Protein AF-0000000077680032 (afdb_homodimer)

Solvent-accessible surface area (backbone atoms only — not comparable to full-atom values): 19057 Å² total; per-residue (Å²): 136,87,80,76,78,83,77,76,81,76,65,82,76,78,77,86,80,76,88,75,77,87,70,77,72,71,71,75,71,74,72,69,71,68,72,73,69,72,73,71,77,80,82,67,62,51,47,59,70,38,80,46,63,55,80,35,68,68,49,48,50,43,50,50,53,42,38,51,52,46,51,76,69,48,87,63,64,48,34,57,41,80,75,42,64,78,44,32,32,40,22,53,42,82,92,68,30,40,38,35,39,34,34,32,33,32,28,30,23,70,39,37,71,88,50,88,68,64,68,89,76,44,51,66,42,78,54,72,92,68,49,50,74,34,48,29,24,28,35,30,36,36,23,78,90,77,70,46,73,46,67,87,40,77,33,71,89,137,88,78,76,82,85,77,76,88,75,73,82,81,80,80,87,81,76,88,73,76,88,69,76,71,71,70,75,69,74,72,70,71,68,71,73,71,71,74,72,75,80,82,64,61,54,45,62,69,39,80,46,64,56,81,36,67,68,48,48,52,44,48,50,53,41,38,50,52,46,52,74,71,46,86,62,64,50,34,57,40,79,75,43,64,78,45,33,32,40,23,53,45,82,92,60,30,40,37,35,41,36,33,33,32,30,30,32,24,69,40,37,73,88,52,90,67,63,69,90,76,46,51,66,42,77,56,72,91,66,48,51,75,33,45,30,24,30,34,32,36,37,21,79,89,74,71,44,74,47,67,88,40,77,34,71,88

Secondary structure (DSSP, 8-state):
--------------------S--------------------SS------EE--TT-HHHHHHHHHHHHHHHHH---SEEEEEEEEEEEEEEEETTTEEEEEEEEEEEEEEEETTS---GGGPPBP-SGGG--EEEEEEEEEEETTTTEEEEEEEEE-/-----------------------------------------SS------EE--TT-HHHHHHHHHHHHHHHHH---SEEEEEEEEEEEEEEEETTTEEEEEEEEEEEEEEEETTS---GGGPPBP-SGGG--EEEEEEEEEEETTTTEEEEEEEEE-

Sequence (314 aa):
RLWSKWRCTFSAPCPHFQPVTSMWVTGCACVITVLHLQKPPSTTKPGFPVSIDTKDPGVRKAARFGVYRYNNGSNDFFLFRESHINKALVQVRIVRGLKYMLDVDITRTVCNKRNQSNLDHCDFQRKKKLQQMLKCYFEVWIVPWVQRVHVPVVLCHRLWSKWRCTFSAPCPHFQPVTSMWVTGCACVITVLHLQKPPSTTKPGFPVSIDTKDPGVRKAARFGVYRYNNGSNDFFLFRESHINKALVQVRIVRGLKYMLDVDITRTVCNKRNQSNLDHCDFQRKKKLQQMLKCYFEVWIVPWVQRVHVPVVLCH

Nearest PDB structures (foldseek):
  2ch9-assembly1_A-2  TM=9.206E-01  e=3.478E-13  Homo sapiens
  6uio-assembly1_D  TM=8.857E-01  e=2.668E-08  Mus musculus
  4it7-assembly4_D  TM=8.317E-01  e=1.993E-06  Ascaris lumbricoides
  6saz-assembly1_B  TM=8.587E-01  e=1.016E-04  Homo sapiens
  6saz-assembly2_D  TM=8.387E-01  e=1.133E-04  Homo sapiens

InterPro domains:
  IPR000010 Cystatin domain [PF00031] (49-145)
  IPR000010 Cystatin domain [SM00043] (44-157)
  IPR000010 Cystatin domain [cd00042] (47-156)
  IPR042886 Cystatin-F [PTHR47141] (26-157)
  IPR046350 Cystatin superfamily [SSF54403] (47-156)

pLDDT: mean 75.78, std 28.31, range [19.89, 98.69]

Radius of gyration: 28.51 Å; Cα contacts (8 Å, |Δi|>4): 510; chains: 2; bounding box: 69×84×68 Å

Foldseek 3Di:
DCPDDPDPPPPDDPDDDDDDDDPPPPVPPPCPVLVCPPPDDQVQPQWDKDWDDCPPPVNQVQVQVLQVVCQVPDPDFFGKDWPDWDTWIWTDDPPFFIKIKTWTKIKTFPHGPVDPDDVVPTHGDPPPVRIDIKIWIWIWTAGSPVRDIDIPDIDID/DCPDDPDPPPDDDDDDDDPDDDPPPPVPPPCPVLVCPPPDDQVQPQWDKDWDDCPPPVNVVQVQVLQVVCQVPDPDFFGKDWPDWDTWIWTDHRPFWIKIKTWTKIKTFPHGPVDPDDVVPTHGDPPPVRIDIKIWIWIWIAGSPVRDIDIPDIDID

Structure (mmCIF, N/CA/C/O backbone):
data_AF-0000000077680032-model_v1
#
loop_
_entity.id
_entity.type
_entity.pdbx_description
1 polymer 'Egg-white cystatin'
#
loop_
_atom_site.group_PDB
_atom_site.id
_atom_site.type_symbol
_atom_site.label_atom_id
_atom_site.label_alt_id
_atom_site.label_comp_id
_atom_site.label_asym_id
_atom_site.label_entity_id
_atom_site.label_seq_id
_atom_site.pdbx_PDB_ins_code
_atom_site.Cartn_x
_atom_site.Cartn_y
_atom_site.Cartn_z
_atom_site.occupancy
_atom_site.B_iso_or_equiv
_atom_site.auth_seq_id
_atom_site.auth_comp_id
_atom_site.auth_asym_id
_atom_site.auth_atom_id
_atom_site.pdbx_PDB_model_num
ATOM 1 N N . ARG A 1 1 ? -2.939 7.613 -48.156 1 19.89 1 ARG A N 1
ATOM 2 C CA . ARG A 1 1 ? -4.367 7.355 -48.281 1 19.89 1 ARG A CA 1
ATOM 3 C C . ARG A 1 1 ? -4.672 5.867 -48.188 1 19.89 1 ARG A C 1
ATOM 5 O O . ARG A 1 1 ? -5.828 5.453 -48.281 1 19.89 1 ARG A O 1
ATOM 12 N N . LEU A 1 2 ? -3.721 4.887 -48.312 1 21.69 2 LEU A N 1
ATOM 13 C CA . LEU A 1 2 ? -3.676 3.49 -48.75 1 21.69 2 LEU A CA 1
ATOM 14 C C . LEU A 1 2 ? -4.09 2.568 -47.594 1 21.69 2 LEU A C 1
ATOM 16 O O . LEU A 1 2 ? -3.4 2.484 -46.594 1 21.69 2 LEU A O 1
ATOM 20 N N . TRP A 1 3 ? -5.512 2.346 -47.312 1 25.22 3 TRP A N 1
ATOM 21 C CA . TRP A 1 3 ? -6.473 1.77 -46.375 1 25.22 3 TRP A CA 1
ATOM 22 C C . TRP A 1 3 ? -6.387 0.247 -46.375 1 25.22 3 TRP A C 1
ATOM 24 O O . TRP A 1 3 ? -7.102 -0.419 -47.125 1 25.22 3 TRP A O 1
ATOM 34 N N . SER A 1 4 ? -5.09 -0.318 -46.5 1 24.47 4 SER A N 1
ATOM 35 C CA . SER A 1 4 ? -5 -1.71 -46.938 1 24.47 4 SER A CA 1
ATOM 36 C C . SER A 1 4 ? -5.727 -2.637 -45.969 1 24.47 4 SER A C 1
ATOM 38 O O . SER A 1 4 ? -5.953 -2.279 -44.812 1 24.47 4 SER A O 1
ATOM 40 N N . LYS A 1 5 ? -6.199 -3.799 -46.375 1 27.78 5 LYS A N 1
ATOM 41 C CA . LYS A 1 5 ? -7.172 -4.887 -46.406 1 27.78 5 LYS A CA 1
ATOM 42 C C . LYS A 1 5 ? -6.891 -5.898 -45.281 1 27.78 5 LYS A C 1
ATOM 44 O O . LYS A 1 5 ? -5.984 -6.727 -45.406 1 27.78 5 LYS A O 1
ATOM 49 N N . TRP A 1 6 ? -6.418 -5.625 -44 1 26.47 6 TRP A N 1
ATOM 50 C CA . TRP A 1 6 ? -5.945 -6.727 -43.188 1 26.47 6 TRP A CA 1
ATOM 51 C C . TRP A 1 6 ? -7.066 -7.723 -42.906 1 26.47 6 TRP A C 1
ATOM 53 O O . TRP A 1 6 ? -8.117 -7.359 -42.375 1 26.47 6 TRP A O 1
ATOM 63 N N . ARG A 1 7 ? -7.297 -8.695 -43.844 1 24.31 7 ARG A N 1
ATOM 64 C CA . ARG A 1 7 ? -8.352 -9.688 -44.031 1 24.31 7 ARG A CA 1
ATOM 65 C C . ARG A 1 7 ? -8.453 -10.625 -42.844 1 24.31 7 ARG A C 1
ATOM 67 O O . ARG A 1 7 ? -7.449 -11.195 -42.406 1 24.31 7 ARG A O 1
ATOM 74 N N . CYS A 1 8 ? -9.383 -10.508 -41.938 1 26.14 8 CYS A N 1
ATOM 75 C CA . CYS A 1 8 ? -9.961 -11.094 -40.719 1 26.14 8 CYS A CA 1
ATOM 76 C C . CYS A 1 8 ? -10.453 -12.516 -41 1 26.14 8 CYS A C 1
ATOM 78 O O . CYS A 1 8 ? -11.234 -13.062 -40.219 1 26.14 8 CYS A O 1
ATOM 80 N N . THR A 1 9 ? -9.711 -13.383 -41.781 1 25.16 9 THR A N 1
ATOM 81 C CA . THR A 1 9 ? -10.398 -14.516 -42.406 1 25.16 9 THR A CA 1
ATOM 82 C C . THR A 1 9 ? -10.633 -15.617 -41.375 1 25.16 9 THR A C 1
ATOM 84 O O . THR A 1 9 ? -9.758 -16.453 -41.125 1 25.16 9 THR A O 1
ATOM 87 N N . PHE A 1 10 ? -11.031 -15.422 -40.094 1 26.3 10 PHE A N 1
ATOM 88 C CA . PHE A 1 10 ? -11.047 -16.5 -39.094 1 26.3 10 PHE A CA 1
ATOM 89 C C . PHE A 1 10 ? -12.117 -17.531 -39.438 1 26.3 10 PHE A C 1
ATOM 91 O O . PHE A 1 10 ? -13.289 -17.344 -39.094 1 26.3 10 PHE A O 1
ATOM 98 N N . SER A 1 11 ? -12.211 -18.188 -40.531 1 26.03 11 SER A N 1
ATOM 99 C CA . SER A 1 11 ? -13.398 -18.859 -41.031 1 26.03 11 SER A CA 1
ATOM 100 C C . SER A 1 11 ? -13.57 -20.234 -40.406 1 26.03 11 SER A C 1
ATOM 102 O O . SER A 1 11 ? -14.414 -21.016 -40.844 1 26.03 11 SER A O 1
ATOM 104 N N . ALA A 1 12 ? -12.898 -20.672 -39.281 1 30.12 12 ALA A N 1
ATOM 105 C CA . ALA A 1 12 ? -12.867 -22.125 -39.344 1 30.12 12 ALA A CA 1
ATOM 106 C C . ALA A 1 12 ? -14.273 -22.719 -39.219 1 30.12 12 ALA A C 1
ATOM 108 O O . ALA A 1 12 ? -15.102 -22.188 -38.469 1 30.12 12 ALA A O 1
ATOM 109 N N . PRO A 1 13 ? -14.773 -23.516 -40.094 1 32.06 13 PRO A N 1
ATOM 110 C CA . PRO A 1 13 ? -16.109 -24.062 -40.344 1 32.06 13 PRO A CA 1
ATOM 111 C C . PRO A 1 13 ? -16.578 -25.016 -39.25 1 32.06 13 PRO A C 1
ATOM 113 O O . PRO A 1 13 ? -15.758 -25.703 -38.625 1 32.06 13 PRO A O 1
ATOM 116 N N . CYS A 1 14 ? -17.547 -24.641 -38.438 1 33.31 14 CYS A N 1
ATOM 117 C CA . CYS A 1 14 ? -18.25 -25.359 -37.375 1 33.31 14 CYS A CA 1
ATOM 118 C C . CYS A 1 14 ? -18.844 -26.656 -37.906 1 33.31 14 CYS A C 1
ATOM 120 O O . CYS A 1 14 ? -19.609 -26.656 -38.875 1 33.31 14 CYS A O 1
ATOM 122 N N . PRO A 1 15 ? -18.062 -27.703 -37.781 1 32.25 15 PRO A N 1
ATOM 123 C CA . PRO A 1 15 ? -18.531 -28.95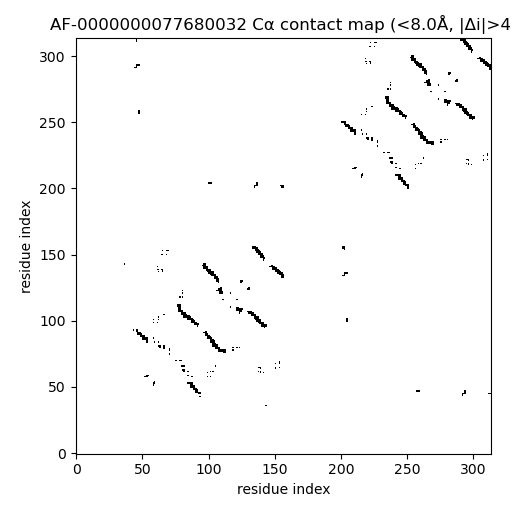3 -38.406 1 32.25 15 PRO A CA 1
ATOM 124 C C . PRO A 1 15 ? -19.922 -29.359 -37.938 1 32.25 15 PRO A C 1
ATOM 126 O O . PRO A 1 15 ? -20.375 -28.922 -36.875 1 32.25 15 PRO A O 1
ATOM 129 N N . HIS A 1 16 ? -20.781 -29.859 -38.781 1 30.72 16 HIS A N 1
ATOM 130 C CA . HIS A 1 16 ? -22.172 -30.266 -38.875 1 30.72 16 HIS A CA 1
ATOM 131 C C . HIS A 1 16 ? -22.484 -31.422 -37.938 1 30.72 16 HIS A C 1
ATOM 133 O O . HIS A 1 16 ? -22.047 -32.562 -38.156 1 30.72 16 HIS A O 1
ATOM 139 N N . PHE A 1 17 ? -22.469 -31.328 -36.469 1 28.84 17 PHE A N 1
ATOM 140 C CA . PHE A 1 17 ? -22.797 -32.406 -35.562 1 28.84 17 PHE A CA 1
ATOM 141 C C . PHE A 1 17 ? -24.203 -32.938 -35.844 1 28.84 17 PHE A C 1
ATOM 143 O O . PHE A 1 17 ? -25.109 -32.156 -36.219 1 28.84 17 PHE A O 1
ATOM 150 N N . GLN A 1 18 ? -24.312 -34.25 -35.969 1 29.92 18 GLN A N 1
ATOM 151 C CA . GLN A 1 18 ? -25.438 -35.156 -36.188 1 29.92 18 GLN A CA 1
ATOM 152 C C . GLN A 1 18 ? -26.547 -34.906 -35.156 1 29.92 18 GLN A C 1
ATOM 154 O O . GLN A 1 18 ? -26.281 -34.344 -34.094 1 29.92 18 GLN A O 1
ATOM 159 N N . PRO A 1 19 ? -27.906 -35.5 -35.312 1 38.69 19 PRO A N 1
ATOM 160 C CA . PRO A 1 19 ? -29.25 -35.156 -34.812 1 38.69 19 PRO A CA 1
ATOM 161 C C . PRO A 1 19 ? -29.469 -35.531 -33.375 1 38.69 19 PRO A C 1
ATOM 163 O O . PRO A 1 19 ? -30.594 -35.469 -32.875 1 38.69 19 PRO A O 1
ATOM 166 N N . VAL A 1 20 ? -28.422 -35.781 -32.5 1 34 20 VAL A N 1
ATOM 167 C CA . VAL A 1 20 ? -28.688 -36.562 -31.281 1 34 20 VAL A CA 1
ATOM 168 C C . VAL A 1 20 ? -29.859 -35.938 -30.531 1 34 20 VAL A C 1
ATOM 170 O O . VAL A 1 20 ? -30.188 -34.75 -30.719 1 34 20 VAL A O 1
ATOM 173 N N . THR A 1 21 ? -30.531 -36.812 -29.625 1 36.16 21 THR A N 1
ATOM 174 C CA . THR A 1 21 ? -31.734 -36.844 -28.812 1 36.16 21 THR A CA 1
ATOM 175 C C . THR A 1 21 ? -31.797 -35.625 -27.906 1 36.16 21 THR A C 1
ATOM 177 O O . THR A 1 21 ? -30.781 -34.938 -27.703 1 36.16 21 THR A O 1
ATOM 180 N N . SER A 1 22 ? -32.812 -35.656 -26.734 1 34.25 22 SER A N 1
ATOM 181 C CA . SER A 1 22 ? -33.469 -34.594 -25.953 1 34.25 22 SER A CA 1
ATOM 182 C C . SER A 1 22 ? -32.438 -33.875 -25.094 1 34.25 22 SER A C 1
ATOM 184 O O . SER A 1 22 ? -31.781 -34.5 -24.234 1 34.25 22 SER A O 1
ATOM 186 N N . MET A 1 23 ? -31.625 -33.094 -25.578 1 31.75 23 MET A N 1
ATOM 187 C CA . MET A 1 23 ? -30.578 -32.406 -24.875 1 31.75 23 MET A CA 1
ATOM 188 C C . MET A 1 23 ? -31.156 -31.5 -23.781 1 31.75 23 MET A C 1
ATOM 190 O O . MET A 1 23 ? -31.891 -30.547 -24.078 1 31.75 23 MET A O 1
ATOM 194 N N . TRP A 1 24 ? -31.672 -32.25 -22.625 1 37.66 24 TRP A N 1
ATOM 195 C CA . TRP A 1 24 ? -32.062 -31.375 -21.531 1 37.66 24 TRP A CA 1
ATOM 196 C C . TRP A 1 24 ? -30.984 -30.312 -21.266 1 37.66 24 TRP A C 1
ATOM 198 O O . TRP A 1 24 ? -29.812 -30.641 -21.078 1 37.66 24 TRP A O 1
ATOM 208 N N . VAL A 1 25 ? -31.109 -29.219 -21.891 1 35.06 25 VAL A N 1
ATOM 209 C CA . VAL A 1 25 ? -30.344 -28 -21.672 1 35.06 25 VAL A CA 1
ATOM 210 C C . VAL A 1 25 ? -30.312 -27.672 -20.188 1 35.06 25 VAL A C 1
ATOM 212 O O . VAL A 1 25 ? -31.312 -27.25 -19.609 1 35.06 25 VAL A O 1
ATOM 215 N N . THR A 1 26 ? -29.844 -28.672 -19.375 1 39.09 26 THR A N 1
ATOM 216 C CA . THR A 1 26 ? -29.656 -28.156 -18.031 1 39.09 26 THR A CA 1
ATOM 217 C C . THR A 1 26 ? -28.859 -26.859 -18.047 1 39.09 26 THR A C 1
ATOM 219 O O . THR A 1 26 ? -27.75 -26.812 -18.578 1 39.09 26 THR A O 1
ATOM 222 N N . GLY A 1 27 ? -29.562 -25.797 -18.328 1 32.06 27 GLY A N 1
ATOM 223 C CA . GLY A 1 27 ? -28.984 -24.484 -18.125 1 32.06 27 GLY A CA 1
ATOM 224 C C . GLY A 1 27 ? -28.078 -24.391 -16.922 1 32.06 27 GLY A C 1
ATOM 225 O O . GLY A 1 27 ? -28.484 -24.672 -15.797 1 32.06 27 GLY A O 1
ATOM 226 N N . CYS A 1 28 ? -26.859 -24.828 -17.125 1 34.62 28 CYS A N 1
ATOM 227 C CA . CYS A 1 28 ? -25.859 -24.516 -16.109 1 34.62 28 CYS A CA 1
ATOM 228 C C . CYS A 1 28 ? -25.953 -23.047 -15.688 1 34.62 28 CYS A C 1
ATOM 230 O O . CYS A 1 28 ? -25.641 -22.156 -16.469 1 34.62 28 CYS A O 1
ATOM 232 N N . ALA A 1 29 ? -27.078 -22.703 -14.977 1 32.25 29 ALA A N 1
ATOM 233 C CA . ALA A 1 29 ? -27.031 -21.375 -14.352 1 32.25 29 ALA A CA 1
ATOM 234 C C . ALA A 1 29 ? -25.703 -21.141 -13.64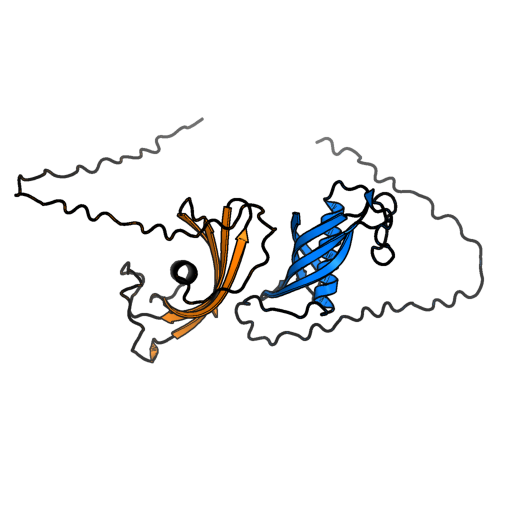1 1 32.25 29 ALA A C 1
ATOM 236 O O . ALA A 1 29 ? -25.359 -21.875 -12.711 1 32.25 29 ALA A O 1
ATOM 237 N N . CYS A 1 30 ? -24.734 -20.75 -14.406 1 33.84 30 CYS A N 1
ATOM 238 C CA . CYS A 1 30 ? -23.547 -20.172 -13.758 1 33.84 30 CYS A CA 1
ATOM 239 C C . CYS A 1 30 ? -23.953 -19.312 -12.562 1 33.84 30 CYS A C 1
ATOM 241 O O . CYS A 1 30 ? -24.609 -18.297 -12.727 1 33.84 30 CYS A O 1
ATOM 243 N N . VAL A 1 31 ? -24.438 -19.922 -11.523 1 32.72 31 VAL A N 1
ATOM 244 C CA . VAL A 1 31 ? -24.594 -19.156 -10.289 1 32.72 31 VAL A CA 1
ATOM 245 C C . VAL A 1 31 ? -23.328 -18.359 -10.016 1 32.72 31 VAL A C 1
ATOM 247 O O . VAL A 1 31 ? -22.266 -18.938 -9.711 1 32.72 31 VAL A O 1
ATOM 250 N N . ILE A 1 32 ? -23.078 -17.391 -10.898 1 33.56 32 ILE A N 1
ATOM 251 C CA . ILE A 1 32 ? -22.125 -16.359 -10.484 1 33.56 32 ILE A CA 1
ATOM 252 C C . ILE A 1 32 ? -22.375 -15.977 -9.023 1 33.56 32 ILE A C 1
ATOM 254 O O . ILE A 1 32 ? -23.406 -15.375 -8.711 1 33.56 32 ILE A O 1
ATOM 258 N N . THR A 1 33 ? -22.156 -16.859 -8.133 1 33.5 33 THR A N 1
ATOM 259 C CA . THR A 1 33 ? -22.141 -16.375 -6.75 1 33.5 33 THR A CA 1
ATOM 260 C C . THR A 1 33 ? -21.359 -15.078 -6.629 1 33.5 33 THR A C 1
ATOM 262 O O . THR A 1 33 ? -20.141 -15.055 -6.824 1 33.5 33 THR A O 1
ATOM 265 N N . VAL A 1 34 ? -21.984 -14.031 -7.172 1 33.53 34 VAL A N 1
ATOM 266 C CA . VAL A 1 34 ? -21.516 -12.695 -6.793 1 33.53 34 VAL A CA 1
ATOM 267 C C . VAL A 1 34 ? -21.188 -12.672 -5.305 1 33.53 34 VAL A C 1
ATOM 269 O O . VAL A 1 34 ? -22.078 -12.867 -4.465 1 33.53 34 VAL A O 1
ATOM 272 N N . LEU A 1 35 ? -20.109 -13.289 -4.949 1 35.5 35 LEU A N 1
ATOM 273 C CA . LEU A 1 35 ? -19.641 -12.984 -3.6 1 35.5 35 LEU A CA 1
ATOM 274 C C . LEU A 1 35 ? -19.984 -11.547 -3.221 1 35.5 35 LEU A C 1
ATOM 276 O O . LEU A 1 35 ? -19.656 -10.617 -3.959 1 35.5 35 LEU A O 1
ATOM 280 N N . HIS A 1 36 ? -21.141 -11.391 -2.654 1 35.06 36 HIS A N 1
ATOM 281 C CA . HIS A 1 36 ? -21.562 -10.172 -1.967 1 35.06 36 HIS A CA 1
ATOM 282 C C . HIS A 1 36 ? -20.391 -9.539 -1.215 1 35.06 36 HIS A C 1
ATOM 284 O O . HIS A 1 36 ? -19.984 -10.031 -0.159 1 35.06 36 HIS A O 1
ATOM 290 N N . LEU A 1 37 ? -19.375 -9.172 -1.884 1 35.28 37 LEU A N 1
ATOM 291 C CA . LEU A 1 37 ? -18.547 -8.203 -1.159 1 35.28 37 LEU A CA 1
ATOM 292 C C . LEU A 1 37 ? -19.422 -7.191 -0.429 1 35.28 37 LEU A C 1
ATOM 294 O O . LEU A 1 37 ? -20.266 -6.531 -1.046 1 35.28 37 LEU A O 1
ATOM 298 N N . GLN A 1 38 ? -19.938 -7.496 0.744 1 33.06 38 GLN A N 1
ATOM 299 C CA . GLN A 1 38 ? -20.625 -6.52 1.579 1 33.06 38 GLN A CA 1
ATOM 300 C C . GLN A 1 38 ? -20.078 -5.113 1.354 1 33.06 38 GLN A C 1
ATOM 302 O O . GLN A 1 38 ? -18.875 -4.934 1.191 1 33.06 38 GLN A O 1
ATOM 307 N N . LYS A 1 39 ? -20.969 -4.195 0.878 1 39 39 LYS A N 1
ATOM 308 C CA . LYS A 1 39 ? -20.734 -2.77 0.662 1 39 39 LYS A CA 1
ATOM 309 C C . LYS A 1 39 ? -19.953 -2.156 1.815 1 39 39 LYS A C 1
ATOM 311 O O . LYS A 1 39 ? -20.328 -2.295 2.979 1 39 39 LYS A O 1
ATOM 316 N N . PRO A 1 40 ? -18.703 -1.909 1.594 1 38.34 40 PRO A N 1
ATOM 317 C CA . PRO A 1 40 ? -18.172 -1.168 2.738 1 38.34 40 PRO A CA 1
ATOM 318 C C . PRO A 1 40 ? -19.047 0.011 3.143 1 38.34 40 PRO A C 1
ATOM 320 O O . PRO A 1 40 ? -19.766 0.574 2.305 1 38.34 40 PRO A O 1
ATOM 323 N N . PRO A 1 41 ? -19.5 0.229 4.289 1 38.62 41 PRO A N 1
ATOM 324 C CA . PRO A 1 41 ? -20.312 1.401 4.621 1 38.62 41 PRO A CA 1
ATOM 325 C C . PRO A 1 41 ? -19.781 2.686 3.982 1 38.62 41 PRO A C 1
ATOM 327 O O . PRO A 1 41 ? -18.594 2.779 3.664 1 38.62 41 PRO A O 1
ATOM 330 N N . SER A 1 42 ? -20.562 3.725 3.381 1 37.97 42 SER A N 1
ATOM 331 C CA . SER A 1 42 ? -20.562 4.973 2.623 1 37.97 42 SER A CA 1
ATOM 332 C C . SER A 1 42 ? -19.469 5.922 3.127 1 37.97 42 SER A C 1
ATOM 334 O O . SER A 1 42 ? -19.125 6.887 2.447 1 37.97 42 SER A O 1
ATOM 336 N N . THR A 1 43 ? -19.312 6.246 4.41 1 43.91 43 THR A N 1
ATOM 337 C CA . THR A 1 43 ? -18.422 7.344 4.789 1 43.91 43 THR A CA 1
ATOM 338 C C . THR A 1 43 ? -16.984 7.066 4.34 1 43.91 43 THR A C 1
ATOM 340 O O . THR A 1 43 ? -16.266 6.309 4.988 1 43.91 43 THR A O 1
ATOM 343 N N . THR A 1 44 ? -16.719 6.953 3.08 1 47.16 44 THR A N 1
ATOM 344 C CA . THR A 1 44 ? -15.555 6.27 2.535 1 47.16 44 THR A CA 1
ATOM 345 C C . THR A 1 44 ? -14.273 6.949 2.99 1 47.16 44 THR A C 1
ATOM 347 O O . THR A 1 44 ? -14 8.094 2.615 1 47.16 44 THR A O 1
ATOM 350 N N . LYS A 1 45 ? -13.867 6.773 4.246 1 58.16 45 LYS A N 1
ATOM 351 C CA . LYS A 1 45 ? -12.609 7.121 4.906 1 58.16 45 LYS A CA 1
ATOM 352 C C . LYS A 1 45 ? -11.414 6.855 3.992 1 58.16 45 LYS A C 1
ATOM 354 O O . LYS A 1 45 ? -11.352 5.809 3.342 1 58.16 45 LYS A O 1
ATOM 359 N N . PRO A 1 46 ? -10.719 8.016 3.568 1 63.31 46 PRO A N 1
ATOM 360 C CA . PRO A 1 46 ? -9.516 7.789 2.762 1 63.31 46 PRO A CA 1
ATOM 361 C C . PRO A 1 46 ? -8.773 6.508 3.146 1 63.31 46 PRO A C 1
ATOM 363 O O . PRO A 1 46 ? -8.68 6.18 4.332 1 63.31 46 PRO A O 1
ATOM 366 N N . GLY A 1 47 ? -8.719 5.414 2.312 1 80.38 47 GLY A N 1
ATOM 367 C CA . GLY A 1 47 ? -8.5 4.027 2.695 1 80.38 47 GLY A CA 1
ATOM 368 C C . GLY A 1 47 ? -7.047 3.695 2.949 1 80.38 47 GLY A C 1
ATOM 369 O O . GLY A 1 47 ? -6.191 3.918 2.086 1 80.38 47 GLY A O 1
ATOM 370 N N . PHE A 1 48 ? -6.668 3.637 4.176 1 93 48 PHE A N 1
ATOM 371 C CA . PHE A 1 48 ? -5.43 2.996 4.602 1 93 48 PHE A CA 1
ATOM 372 C C . PHE A 1 48 ? -5.496 1.488 4.387 1 93 48 PHE A C 1
ATOM 374 O O . PHE A 1 48 ? -6.527 0.865 4.652 1 93 48 PHE A O 1
ATOM 381 N N . PRO A 1 49 ? -4.41 0.935 3.816 1 95.12 49 PRO A N 1
ATOM 382 C CA . PRO A 1 49 ? -4.438 -0.522 3.666 1 95.12 49 PRO A CA 1
ATOM 383 C C . PRO A 1 49 ? -4.559 -1.25 5.004 1 95.12 49 PRO A C 1
ATOM 385 O O . PRO A 1 49 ? -3.932 -0.848 5.988 1 95.12 49 PRO A O 1
ATOM 388 N N . VAL A 1 50 ? -5.32 -2.301 5.02 1 94.75 50 VAL A N 1
ATOM 389 C CA . VAL A 1 50 ? -5.508 -3.086 6.234 1 94.75 50 VAL A CA 1
ATOM 390 C C . VAL A 1 50 ? -5.199 -4.555 5.953 1 94.75 50 VAL A C 1
ATOM 392 O O . VAL A 1 50 ? -5.391 -5.031 4.832 1 94.75 50 VAL A O 1
ATOM 395 N N . SER A 1 51 ? -4.727 -5.27 6.992 1 95.62 51 SER A N 1
ATOM 396 C CA . SER A 1 51 ? -4.469 -6.695 6.84 1 95.62 51 SER A CA 1
ATOM 397 C C . SER A 1 51 ? -5.766 -7.477 6.652 1 95.62 51 SER A C 1
ATOM 399 O O . SER A 1 51 ? -6.793 -7.129 7.242 1 95.62 51 SER A O 1
ATOM 401 N N . ILE A 1 52 ? -5.652 -8.492 5.867 1 96.75 52 ILE A N 1
ATOM 402 C CA . ILE A 1 52 ? -6.801 -9.359 5.621 1 96.75 52 ILE A CA 1
ATOM 403 C C . ILE A 1 52 ? -6.359 -10.82 5.621 1 96.75 52 ILE A C 1
ATOM 405 O O . ILE A 1 52 ? -5.215 -11.125 5.289 1 96.75 52 ILE A O 1
ATOM 409 N N . ASP A 1 53 ? -7.285 -11.602 6.051 1 97.88 53 ASP A N 1
ATOM 410 C CA . ASP A 1 53 ? -7.008 -13.031 6.129 1 97.88 53 ASP A CA 1
ATOM 411 C C . ASP A 1 53 ? -6.625 -13.594 4.762 1 97.88 53 ASP A C 1
ATOM 413 O O . ASP A 1 53 ? -7.301 -13.336 3.768 1 97.88 53 ASP A O 1
ATOM 417 N N . THR A 1 54 ? -5.617 -14.344 4.738 1 98.19 54 THR A N 1
ATOM 418 C CA . THR A 1 54 ? -5.105 -14.891 3.486 1 98.19 54 THR A CA 1
ATOM 419 C C . THR A 1 54 ? -6.059 -15.945 2.928 1 98.19 54 THR A C 1
ATOM 421 O O . THR A 1 54 ? -5.957 -16.328 1.759 1 98.19 54 THR A O 1
ATOM 424 N N . LYS A 1 55 ? -6.984 -16.422 3.705 1 97.69 55 LYS A N 1
ATOM 425 C CA . LYS A 1 55 ? -7.949 -17.422 3.258 1 97.69 55 LYS A CA 1
ATOM 426 C C . LYS A 1 55 ? -9.203 -16.766 2.691 1 97.69 55 LYS A C 1
ATOM 428 O O . LYS A 1 55 ? -10.094 -17.453 2.189 1 97.69 55 LYS A O 1
ATOM 433 N N . ASP A 1 56 ? -9.227 -15.492 2.789 1 97 56 ASP A N 1
ATOM 434 C CA . ASP A 1 56 ? -10.352 -14.758 2.225 1 97 56 ASP A CA 1
ATOM 435 C C . ASP A 1 56 ? -10.523 -15.07 0.739 1 97 56 ASP A C 1
ATOM 437 O O . ASP A 1 56 ? -9.547 -15.047 -0.02 1 97 56 ASP A O 1
ATOM 441 N N . PRO A 1 57 ? -11.758 -15.375 0.338 1 96.06 57 PRO A N 1
ATOM 442 C CA . PRO A 1 57 ? -11.969 -15.75 -1.062 1 96.06 57 PRO A CA 1
ATOM 443 C C . PRO A 1 57 ? -11.5 -14.672 -2.039 1 96.06 57 PRO A C 1
ATOM 445 O O . PRO A 1 57 ? -11.023 -14.984 -3.129 1 96.06 57 PRO A O 1
ATOM 448 N N . GLY A 1 58 ? -11.703 -13.367 -1.699 1 94.75 58 GLY A N 1
ATOM 449 C CA . GLY A 1 58 ? -11.219 -12.289 -2.543 1 94.75 58 GLY A CA 1
ATOM 450 C C . GLY A 1 58 ? -9.711 -12.273 -2.686 1 94.75 58 GLY A C 1
ATOM 451 O O . GLY A 1 58 ? -9.188 -12 -3.768 1 94.75 58 GLY A O 1
ATOM 452 N N . VAL A 1 59 ? -9.047 -12.547 -1.565 1 98 59 VAL A N 1
ATOM 453 C CA . VAL A 1 59 ? -7.59 -12.617 -1.555 1 98 59 VAL A CA 1
ATOM 454 C C . VAL A 1 59 ? -7.121 -13.758 -2.453 1 98 59 VAL A C 1
ATOM 456 O O . VAL A 1 59 ? -6.191 -13.586 -3.25 1 98 59 VAL A O 1
ATOM 459 N N . ARG A 1 60 ? -7.762 -14.891 -2.318 1 97.94 60 ARG A N 1
ATOM 460 C CA . ARG A 1 60 ? -7.395 -16.047 -3.129 1 97.94 60 ARG A CA 1
ATOM 461 C C . ARG A 1 60 ? -7.621 -15.766 -4.613 1 97.94 60 ARG A C 1
ATOM 463 O O . ARG A 1 60 ? -6.793 -16.125 -5.449 1 97.94 60 ARG A O 1
ATOM 470 N N . LYS A 1 61 ? -8.672 -15.148 -4.895 1 96.31 61 LYS A N 1
ATOM 471 C CA . LYS A 1 61 ? -8.945 -14.758 -6.27 1 96.31 61 LYS A CA 1
ATOM 472 C C . LYS A 1 61 ? -7.895 -13.781 -6.785 1 96.31 61 LYS A C 1
ATOM 474 O O . LYS A 1 61 ? -7.395 -13.93 -7.906 1 96.31 61 LYS A O 1
ATOM 479 N N . ALA A 1 62 ? -7.617 -12.805 -6.027 1 97.81 62 ALA A N 1
ATOM 480 C CA . ALA A 1 62 ? -6.605 -11.82 -6.398 1 97.81 62 ALA A CA 1
ATOM 481 C C . ALA A 1 62 ? -5.25 -12.484 -6.633 1 97.81 62 ALA A C 1
ATOM 483 O O . ALA A 1 62 ? -4.555 -12.164 -7.602 1 97.81 62 ALA A O 1
ATOM 484 N N . ALA A 1 63 ? -4.906 -13.375 -5.762 1 98.56 63 ALA A N 1
ATOM 485 C CA . ALA A 1 63 ? -3.639 -14.086 -5.922 1 98.56 63 ALA A CA 1
ATOM 486 C C . ALA A 1 63 ? -3.594 -14.836 -7.25 1 98.56 63 ALA A C 1
ATOM 488 O O . ALA A 1 63 ? -2.568 -14.836 -7.934 1 98.56 63 ALA A O 1
ATOM 489 N N . ARG A 1 64 ? -4.645 -15.438 -7.566 1 97.94 64 ARG A N 1
ATOM 490 C CA . ARG A 1 64 ? -4.723 -16.172 -8.828 1 97.94 64 ARG A CA 1
ATOM 491 C C . ARG A 1 64 ? -4.484 -15.242 -10.016 1 97.94 64 ARG A C 1
ATOM 493 O O . ARG A 1 64 ? -3.773 -15.594 -10.953 1 97.94 64 ARG A O 1
ATOM 500 N N . PHE A 1 65 ? -5.07 -14.125 -9.992 1 97.75 65 PHE A N 1
ATOM 501 C CA . PHE A 1 65 ? -4.84 -13.156 -11.055 1 97.75 65 PHE A CA 1
ATOM 502 C C . PHE A 1 65 ? -3.369 -12.758 -11.117 1 97.75 65 PHE A C 1
ATOM 504 O O . PHE A 1 65 ? -2.812 -12.594 -12.203 1 97.75 65 PHE A O 1
ATOM 511 N N . GLY A 1 66 ? -2.791 -12.57 -9.938 1 98.38 66 GLY A N 1
ATOM 512 C CA . GLY A 1 66 ? -1.363 -12.297 -9.906 1 98.38 66 GLY A CA 1
ATOM 513 C C . GLY A 1 66 ? -0.536 -13.375 -10.578 1 98.38 66 GLY A C 1
ATOM 514 O O . GLY A 1 66 ? 0.373 -13.078 -11.359 1 98.38 66 GLY A O 1
ATOM 515 N N . VAL A 1 67 ? -0.86 -14.531 -10.32 1 98.31 67 VAL A N 1
ATOM 516 C CA . VAL A 1 67 ? -0.121 -15.656 -10.875 1 98.31 67 VAL A CA 1
ATOM 517 C C . VAL A 1 67 ? -0.301 -15.711 -12.391 1 98.31 67 VAL A C 1
ATOM 519 O O . VAL A 1 67 ? 0.658 -15.945 -13.125 1 98.31 67 VAL A O 1
ATOM 522 N N . TYR A 1 68 ? -1.5 -15.477 -12.773 1 97.38 68 TYR A N 1
ATOM 523 C CA . TYR A 1 68 ? -1.729 -15.438 -14.219 1 97.38 68 TYR A CA 1
ATOM 524 C C . TYR A 1 68 ? -0.88 -14.359 -14.875 1 97.38 68 TYR A C 1
ATOM 526 O O . TYR A 1 68 ? -0.297 -14.578 -15.938 1 97.38 68 TYR A O 1
ATOM 534 N N . ARG A 1 69 ? -0.853 -13.289 -14.328 1 97.75 69 ARG A N 1
ATOM 535 C CA . ARG A 1 69 ? -0.047 -12.203 -14.875 1 97.75 69 ARG A CA 1
ATOM 536 C C . ARG A 1 69 ? 1.43 -12.578 -14.914 1 97.75 69 ARG A C 1
ATOM 538 O O . ARG A 1 69 ? 2.127 -12.289 -15.883 1 97.75 69 ARG A O 1
ATOM 545 N N . TYR A 1 70 ? 1.939 -13.133 -13.859 1 98 70 TYR A N 1
ATOM 546 C CA . TYR A 1 70 ? 3.318 -13.609 -13.852 1 98 70 TYR A CA 1
ATOM 547 C C . TYR A 1 70 ? 3.572 -14.555 -15.016 1 98 70 TYR A C 1
ATOM 549 O O . TYR A 1 70 ? 4.551 -14.398 -15.758 1 98 70 TYR A O 1
ATOM 557 N N . ASN A 1 71 ? 2.697 -15.508 -15.094 1 96.94 71 ASN A N 1
ATOM 558 C CA . ASN A 1 71 ? 2.863 -16.516 -16.141 1 96.94 71 ASN A CA 1
ATOM 559 C C . ASN A 1 71 ? 2.883 -15.883 -17.531 1 96.94 71 ASN A C 1
ATOM 561 O O . ASN A 1 71 ? 3.643 -16.312 -18.391 1 96.94 71 ASN A O 1
ATOM 565 N N . ASN A 1 72 ? 2.098 -14.977 -17.781 1 95.5 72 ASN A N 1
ATOM 566 C CA . ASN A 1 72 ? 1.995 -14.312 -19.078 1 95.5 72 ASN A CA 1
ATOM 567 C C . ASN A 1 72 ? 3.258 -13.523 -19.406 1 95.5 72 ASN A C 1
ATOM 569 O O . ASN A 1 72 ? 3.564 -13.289 -20.578 1 95.5 72 ASN A O 1
ATOM 573 N N . GLY A 1 73 ? 3.988 -13.188 -18.406 1 96.25 73 GLY A N 1
ATOM 574 C CA . GLY A 1 73 ? 5.16 -12.352 -18.625 1 96.25 73 GLY A CA 1
ATOM 575 C C . GLY A 1 73 ? 6.469 -13.102 -18.438 1 96.25 73 GLY A C 1
ATOM 576 O O . GLY A 1 73 ? 7.543 -12.562 -18.719 1 96.25 73 GLY A O 1
ATOM 577 N N . SER A 1 74 ? 6.387 -14.273 -17.969 1 96 74 SER A N 1
ATOM 578 C CA . SER A 1 74 ? 7.605 -15.023 -17.672 1 96 74 SER A CA 1
ATOM 579 C C . SER A 1 74 ? 8.078 -15.812 -18.891 1 96 74 SER A C 1
ATOM 581 O O . SER A 1 74 ? 7.277 -16.141 -19.781 1 96 74 SER A O 1
ATOM 583 N N . ASN A 1 75 ? 9.375 -16.141 -18.875 1 95.25 75 ASN A N 1
ATOM 584 C CA . ASN A 1 75 ? 9.93 -16.922 -19.984 1 95.25 75 ASN A CA 1
ATOM 585 C C . ASN A 1 75 ? 9.984 -18.406 -19.641 1 95.25 75 ASN A C 1
ATOM 587 O O . ASN A 1 75 ? 10.484 -19.203 -20.438 1 95.25 75 ASN A O 1
ATOM 591 N N . ASP A 1 76 ? 9.508 -18.703 -18.562 1 96.44 76 ASP A N 1
ATOM 592 C CA . ASP A 1 76 ? 9.516 -20.125 -18.188 1 96.44 76 ASP A CA 1
ATOM 593 C C . ASP A 1 76 ? 8.57 -20.922 -19.078 1 96.44 76 ASP A C 1
ATOM 595 O O . ASP A 1 76 ? 7.473 -20.469 -19.406 1 96.44 76 ASP A O 1
ATOM 599 N N . PHE A 1 77 ? 9.047 -22.141 -19.406 1 96 77 PHE A N 1
ATOM 600 C CA . PHE A 1 77 ? 8.234 -23.016 -20.234 1 96 77 PHE A CA 1
ATOM 601 C C . PHE A 1 77 ? 7.031 -23.531 -19.438 1 96 77 PHE A C 1
ATOM 603 O O . PHE A 1 77 ? 5.934 -23.656 -19.984 1 96 77 PHE A O 1
ATOM 610 N N . PHE A 1 78 ? 7.258 -23.844 -18.203 1 97 78 PHE A N 1
ATOM 611 C CA . PHE A 1 78 ? 6.195 -24.391 -17.359 1 97 78 PHE A CA 1
ATOM 612 C C . PHE A 1 78 ? 5.418 -23.281 -16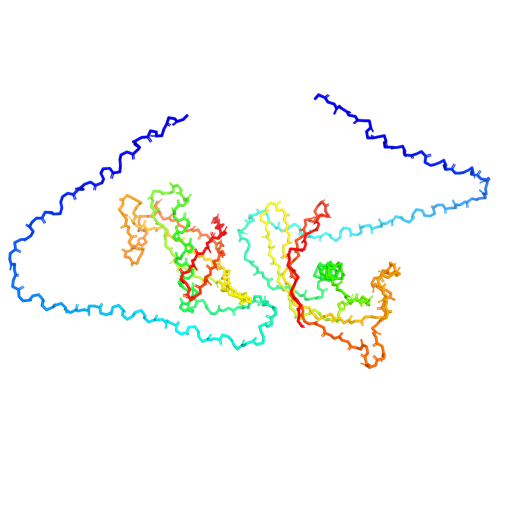.672 1 97 78 PHE A C 1
ATOM 614 O O . PHE A 1 78 ? 5.941 -22.188 -16.484 1 97 78 PHE A O 1
ATOM 621 N N . LEU A 1 79 ? 4.172 -23.594 -16.312 1 97.62 79 LEU A N 1
ATOM 622 C CA . LEU A 1 79 ? 3.33 -22.656 -15.586 1 97.62 79 LEU A CA 1
ATOM 623 C C . LEU A 1 79 ? 3.574 -22.75 -14.086 1 97.62 79 LEU A C 1
ATOM 625 O O . LEU A 1 79 ? 3.975 -23.797 -13.578 1 97.62 79 LEU A O 1
ATOM 629 N N . PHE A 1 80 ? 3.4 -21.609 -13.438 1 98.06 80 PHE A N 1
ATOM 630 C CA . PHE A 1 80 ? 3.434 -21.562 -11.977 1 98.06 80 PHE A CA 1
ATOM 631 C C . PHE A 1 80 ? 2.027 -21.438 -11.406 1 98.06 80 PHE A C 1
ATOM 633 O O . PHE A 1 80 ? 1.113 -20.969 -12.094 1 98.06 80 PHE A O 1
ATOM 640 N N . ARG A 1 81 ? 1.897 -21.859 -10.109 1 98.38 81 ARG A N 1
ATOM 641 C CA . ARG A 1 81 ? 0.666 -21.719 -9.344 1 98.38 81 ARG A CA 1
ATOM 642 C C . ARG A 1 81 ? 0.962 -21.281 -7.914 1 98.38 81 ARG A C 1
ATOM 644 O O . ARG A 1 81 ? 2.027 -21.578 -7.371 1 98.38 81 ARG A O 1
ATOM 651 N N . GLU A 1 82 ? -0.002 -20.562 -7.336 1 98.56 82 GLU A N 1
ATOM 652 C CA . GLU A 1 82 ? 0.205 -20.156 -5.953 1 98.56 82 GLU A CA 1
ATOM 653 C C . GLU A 1 82 ? 0.202 -21.344 -5.008 1 98.56 82 GLU A C 1
ATOM 655 O O . GLU A 1 82 ? -0.728 -22.156 -5.027 1 98.56 82 GLU A O 1
ATOM 660 N N . SER A 1 83 ? 1.232 -21.453 -4.273 1 98.5 83 SER A N 1
ATOM 661 C CA . SER A 1 83 ? 1.307 -22.531 -3.295 1 98.5 83 SER A CA 1
ATOM 662 C C . SER A 1 83 ? 0.993 -22.031 -1.89 1 98.5 83 SER A C 1
ATOM 664 O O . SER A 1 83 ? 0.438 -22.766 -1.07 1 98.5 83 SER A O 1
ATOM 666 N N . HIS A 1 84 ? 1.385 -20.75 -1.621 1 98.12 84 HIS A N 1
ATOM 667 C CA . HIS A 1 84 ? 1.083 -20.172 -0.317 1 98.12 84 HIS A CA 1
ATOM 668 C C . HIS A 1 84 ? 0.941 -18.656 -0.406 1 98.12 84 HIS A C 1
ATOM 670 O O . HIS A 1 84 ? 1.737 -18 -1.073 1 98.12 84 HIS A O 1
ATOM 676 N N . ILE A 1 85 ? -0.131 -18.156 0.179 1 98.56 85 ILE A N 1
ATOM 677 C CA . ILE A 1 85 ? -0.271 -16.719 0.393 1 98.56 85 ILE A CA 1
ATOM 678 C C . ILE A 1 85 ? 0.178 -16.375 1.809 1 98.56 85 ILE A C 1
ATOM 680 O O . ILE A 1 85 ? -0.484 -16.734 2.785 1 98.56 85 ILE A O 1
ATOM 684 N N . ASN A 1 86 ? 1.232 -15.641 1.93 1 98 86 ASN A N 1
ATOM 685 C CA . ASN A 1 86 ? 1.86 -15.383 3.221 1 98 86 ASN A CA 1
ATOM 686 C C . ASN A 1 86 ? 1.183 -14.227 3.955 1 98 86 ASN A C 1
ATOM 688 O O . ASN A 1 86 ? 0.968 -14.297 5.168 1 98 86 ASN A O 1
ATOM 692 N N . LYS A 1 87 ? 0.974 -13.156 3.264 1 97.81 87 LYS A N 1
ATOM 693 C CA . LYS A 1 87 ? 0.374 -11.938 3.803 1 97.81 87 LYS A CA 1
ATOM 694 C C . LYS A 1 87 ? -0.49 -11.242 2.756 1 97.81 87 LYS A C 1
ATOM 696 O O . LYS A 1 87 ? -0.241 -11.367 1.554 1 97.81 87 LYS A O 1
ATOM 701 N N . ALA A 1 88 ? -1.465 -10.539 3.197 1 98.19 88 ALA A N 1
ATOM 702 C CA . ALA A 1 88 ? -2.352 -9.797 2.307 1 98.19 88 ALA A CA 1
ATOM 703 C C . ALA A 1 88 ? -2.836 -8.508 2.965 1 98.19 88 ALA A C 1
ATOM 705 O O . ALA A 1 88 ? -3.191 -8.5 4.145 1 98.19 88 ALA A O 1
ATOM 706 N N . LEU A 1 89 ? -2.729 -7.445 2.203 1 97.62 89 LEU A N 1
ATOM 707 C CA . LEU A 1 89 ? -3.348 -6.168 2.547 1 97.62 89 LEU A CA 1
ATOM 708 C C . LEU A 1 89 ? -4.41 -5.789 1.521 1 97.62 89 LEU A C 1
ATOM 710 O O . LEU A 1 89 ? -4.301 -6.145 0.346 1 97.62 89 LEU A O 1
ATOM 714 N N . VAL A 1 90 ? -5.441 -5.164 2.01 1 94.69 90 VAL A N 1
ATOM 715 C CA . VAL A 1 90 ? -6.457 -4.648 1.099 1 94.69 90 VAL A CA 1
ATOM 716 C C . VAL A 1 90 ? -6.688 -3.162 1.375 1 94.69 90 VAL A C 1
ATOM 718 O O . VAL A 1 90 ? -6.719 -2.738 2.531 1 94.69 90 VAL A O 1
ATOM 721 N N . GLN A 1 91 ? -6.75 -2.432 0.349 1 93.38 91 GLN A N 1
ATOM 722 C CA . GLN A 1 91 ? -7.051 -1.006 0.407 1 93.38 91 GLN A CA 1
ATOM 723 C C . GLN A 1 91 ? -8.312 -0.678 -0.389 1 93.38 91 GLN A C 1
ATOM 725 O O . GLN A 1 91 ? -8.398 -0.984 -1.58 1 93.38 91 GLN A O 1
ATOM 730 N N . VAL A 1 92 ? -9.203 -0.096 0.363 1 87.56 92 VAL A N 1
ATOM 731 C CA . VAL A 1 92 ? -10.438 0.334 -0.294 1 87.56 92 VAL A CA 1
ATOM 732 C C . VAL A 1 92 ? -10.211 1.688 -0.967 1 87.56 92 VAL A C 1
ATOM 734 O O . VAL A 1 92 ? -9.82 2.656 -0.313 1 87.56 92 VAL A O 1
ATOM 737 N N . ARG A 1 93 ? -10.344 1.681 -2.205 1 77.62 93 ARG A N 1
ATOM 738 C CA . ARG A 1 93 ? -10.172 2.916 -2.963 1 77.62 93 ARG A CA 1
ATOM 739 C C . ARG A 1 93 ? -11.508 3.453 -3.449 1 77.62 93 ARG A C 1
ATOM 741 O O . ARG A 1 93 ? -12.406 2.68 -3.801 1 77.62 93 ARG A O 1
ATOM 748 N N . ILE A 1 94 ? -11.875 4.77 -2.787 1 61.53 94 ILE A N 1
ATOM 749 C CA . ILE A 1 94 ? -13.18 5.406 -2.92 1 61.53 94 ILE A CA 1
ATOM 750 C C . ILE A 1 94 ? -13.898 4.859 -4.148 1 61.53 94 ILE A C 1
ATOM 752 O O . ILE A 1 94 ? -15 4.312 -4.035 1 61.53 94 ILE A O 1
ATOM 756 N N . VAL A 1 95 ? -14.039 5.395 -5.246 1 57.53 95 VAL A N 1
ATOM 757 C CA . VAL A 1 95 ? -15.031 5.145 -6.289 1 57.53 95 VAL A CA 1
ATOM 758 C C . VAL A 1 95 ? -14.648 3.889 -7.07 1 57.53 95 VAL A C 1
ATOM 760 O O . V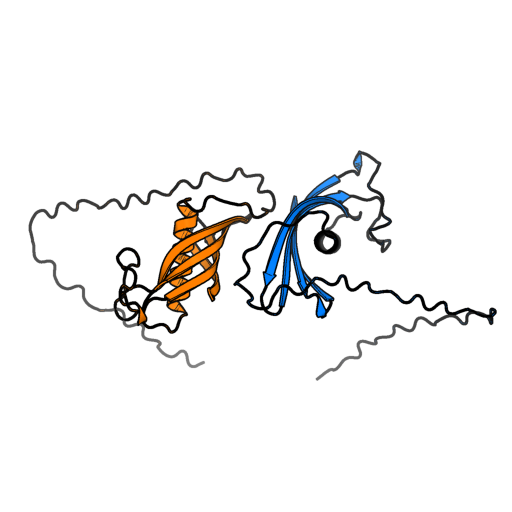AL A 1 95 ? -15.492 3.295 -7.746 1 57.53 95 VAL A O 1
ATOM 763 N N . ARG A 1 96 ? -13.312 3.371 -6.738 1 65.19 96 ARG A N 1
ATOM 764 C CA . ARG A 1 96 ? -13.242 2.529 -7.926 1 65.19 96 ARG A CA 1
ATOM 765 C C . ARG A 1 96 ? -12.461 1.25 -7.652 1 65.19 96 ARG A C 1
ATOM 767 O O . ARG A 1 96 ? -11.891 0.656 -8.57 1 65.19 96 ARG A O 1
ATOM 774 N N . GLY A 1 97 ? -12.664 0.642 -6.305 1 80.69 97 GLY A N 1
ATOM 775 C CA . GLY A 1 97 ? -12.211 -0.741 -6.309 1 80.69 97 GLY A CA 1
ATOM 776 C C . GLY A 1 97 ? -11.328 -1.084 -5.125 1 80.69 97 GLY A C 1
ATOM 777 O O . GLY A 1 97 ? -11.312 -0.364 -4.125 1 80.69 97 GLY A O 1
ATOM 778 N N . LEU A 1 98 ? -11.031 -2.285 -5.059 1 91.44 98 LEU A N 1
ATOM 779 C CA . LEU A 1 98 ? -10.156 -2.844 -4.031 1 91.44 98 LEU A CA 1
ATOM 780 C C . LEU A 1 98 ? -8.758 -3.1 -4.586 1 91.44 98 LEU A C 1
ATOM 782 O O . LEU A 1 98 ? -8.609 -3.678 -5.664 1 91.44 98 LEU A O 1
ATOM 786 N N . LYS A 1 99 ? -7.809 -2.564 -3.912 1 93.19 99 LYS A N 1
ATOM 787 C CA . LYS A 1 99 ? -6.422 -2.918 -4.211 1 93.19 99 LYS A CA 1
ATOM 788 C C . LYS A 1 99 ? -5.891 -3.947 -3.219 1 93.19 99 LYS A C 1
ATOM 790 O O . LYS A 1 99 ? -5.859 -3.695 -2.012 1 93.19 99 LYS A O 1
ATOM 795 N N . TYR A 1 100 ? -5.484 -5.039 -3.736 1 95.81 100 TYR A N 1
ATOM 796 C CA . TYR A 1 100 ? -4.867 -6.082 -2.926 1 95.81 100 TYR A CA 1
ATOM 797 C C . TYR A 1 100 ? -3.348 -6.047 -3.061 1 95.81 100 TYR A C 1
ATOM 799 O O . TYR A 1 100 ? -2.82 -5.961 -4.172 1 95.81 100 TYR A O 1
ATOM 807 N N . MET A 1 101 ? -2.666 -6.047 -1.966 1 97 101 MET A N 1
ATOM 808 C CA . MET A 1 101 ? -1.222 -6.25 -1.889 1 97 101 MET A CA 1
ATOM 809 C C . MET A 1 101 ? -0.896 -7.617 -1.296 1 97 101 MET A C 1
ATOM 811 O O . MET A 1 101 ? -1.259 -7.906 -0.154 1 97 101 MET A O 1
ATOM 815 N N . LEU A 1 102 ? -0.173 -8.422 -2.1 1 98.12 102 LEU A N 1
ATOM 816 C CA . LEU A 1 102 ? -0.104 -9.836 -1.726 1 98.12 102 LEU A CA 1
ATOM 817 C C . LEU A 1 102 ? 1.342 -10.32 -1.711 1 98.12 102 LEU A C 1
ATOM 819 O O . LEU A 1 102 ? 2.104 -10.047 -2.641 1 98.12 102 LEU A O 1
ATOM 823 N N . ASP A 1 103 ? 1.755 -10.969 -0.66 1 97.81 103 ASP A N 1
ATOM 824 C CA . ASP A 1 103 ? 2.967 -11.773 -0.571 1 97.81 103 ASP A CA 1
ATOM 825 C C . ASP A 1 103 ? 2.662 -13.25 -0.821 1 97.81 103 ASP A C 1
ATOM 827 O O . ASP A 1 103 ? 2.031 -13.906 0.009 1 97.81 103 ASP A O 1
ATOM 831 N N . VAL A 1 104 ? 3.256 -13.766 -1.951 1 98.25 104 VAL A N 1
ATOM 832 C CA . VAL A 1 104 ? 2.779 -15.062 -2.406 1 98.25 104 VAL A CA 1
ATOM 833 C C . VAL A 1 104 ? 3.967 -15.938 -2.797 1 98.25 104 VAL A C 1
ATOM 835 O O . VAL A 1 104 ? 4.887 -15.484 -3.48 1 98.25 104 VAL A O 1
ATOM 838 N N . ASP A 1 105 ? 3.893 -17.156 -2.363 1 98.38 105 ASP A N 1
ATOM 839 C CA . ASP A 1 105 ? 4.766 -18.172 -2.928 1 98.38 105 ASP A CA 1
ATOM 840 C C . ASP A 1 105 ? 4.113 -18.844 -4.133 1 98.38 105 ASP A C 1
ATOM 842 O O . ASP A 1 105 ? 2.975 -19.312 -4.051 1 98.38 105 ASP A O 1
ATOM 846 N N . ILE A 1 106 ? 4.898 -18.859 -5.211 1 98.5 106 ILE A N 1
ATOM 847 C CA . ILE A 1 106 ? 4.391 -19.609 -6.355 1 98.5 106 ILE A CA 1
ATOM 848 C C . ILE A 1 106 ? 5.348 -20.75 -6.699 1 98.5 106 ILE A C 1
ATOM 850 O O . ILE A 1 106 ? 6.559 -20.625 -6.5 1 98.5 106 ILE A O 1
ATOM 854 N N . THR A 1 107 ? 4.762 -21.766 -7.219 1 98.69 107 THR A N 1
ATOM 855 C CA . THR A 1 107 ? 5.543 -22.969 -7.469 1 98.69 107 THR A CA 1
ATOM 856 C C . THR A 1 107 ? 5.289 -23.5 -8.883 1 98.69 107 THR A C 1
ATOM 858 O O . THR A 1 107 ? 4.156 -23.469 -9.359 1 98.69 107 THR A O 1
ATOM 861 N N . ARG A 1 108 ? 6.328 -24 -9.438 1 98.19 108 ARG A N 1
ATOM 862 C CA . ARG A 1 108 ? 6.262 -24.484 -10.812 1 98.19 108 ARG A CA 1
ATOM 863 C C . ARG A 1 108 ? 5.383 -25.734 -10.914 1 98.19 108 ARG A C 1
ATOM 865 O O . ARG A 1 108 ? 5.445 -26.609 -10.055 1 98.19 108 ARG A O 1
ATOM 872 N N . THR A 1 109 ? 4.617 -25.859 -11.938 1 97.94 109 THR A N 1
ATOM 873 C CA . THR A 1 109 ? 3.727 -26.984 -12.148 1 97.94 109 THR A CA 1
ATOM 874 C C . THR A 1 109 ? 4.207 -27.844 -13.32 1 97.94 109 THR A C 1
ATOM 876 O O . THR A 1 109 ? 5.195 -27.516 -13.977 1 97.94 109 THR A O 1
ATOM 879 N N . VAL A 1 110 ? 3.484 -28.922 -13.508 1 96.5 110 VAL A N 1
ATOM 880 C CA . VAL A 1 110 ? 3.807 -29.828 -14.609 1 96.5 110 VAL A CA 1
ATOM 881 C C . VAL A 1 110 ? 3.166 -29.312 -15.898 1 96.5 110 VAL A C 1
ATOM 883 O O . VAL A 1 110 ? 3.479 -29.797 -16.984 1 96.5 110 VAL A O 1
ATOM 886 N N . CYS A 1 111 ? 2.232 -28.312 -15.734 1 96.5 111 CYS A N 1
ATOM 887 C CA . CYS A 1 111 ? 1.596 -27.719 -16.906 1 96.5 111 CYS A CA 1
ATOM 888 C C . CYS A 1 111 ? 2.543 -26.766 -17.609 1 96.5 111 CYS A C 1
ATOM 890 O O . CYS A 1 111 ? 3.381 -26.125 -16.969 1 96.5 111 CYS A O 1
ATOM 892 N N . ASN A 1 112 ? 2.365 -26.734 -18.984 1 95.25 112 ASN A N 1
ATOM 893 C CA . ASN A 1 112 ? 3.219 -25.844 -19.75 1 95.25 112 ASN A CA 1
ATOM 894 C C . ASN A 1 112 ? 2.395 -24.859 -20.578 1 95.25 112 ASN A C 1
ATOM 896 O O . ASN A 1 112 ? 1.172 -24.984 -20.672 1 95.25 112 ASN A O 1
ATOM 900 N N . LYS A 1 113 ? 3.045 -23.828 -21.125 1 92.25 113 LYS A N 1
ATOM 901 C CA . LYS A 1 113 ? 2.373 -22.719 -21.797 1 92.25 113 LYS A CA 1
ATOM 902 C C . LYS A 1 113 ? 1.825 -23.125 -23.156 1 92.25 113 LYS A C 1
ATOM 904 O O . LYS A 1 113 ? 1.007 -22.422 -23.734 1 92.25 113 LYS A O 1
ATOM 909 N N . ARG A 1 114 ? 2.189 -24.25 -23.672 1 90.88 114 ARG A N 1
ATOM 910 C CA . ARG A 1 114 ? 1.688 -24.734 -24.953 1 90.88 114 ARG A CA 1
ATOM 911 C C . ARG A 1 114 ? 0.279 -25.297 -24.812 1 90.88 114 ARG A C 1
ATOM 913 O O . ARG A 1 114 ? -0.509 -25.25 -25.766 1 90.88 114 ARG A O 1
ATOM 920 N N . ASN A 1 115 ? 0.008 -25.844 -23.641 1 78.38 115 ASN A N 1
ATOM 921 C CA . ASN A 1 115 ? -1.321 -26.359 -23.344 1 78.38 115 ASN A CA 1
ATOM 922 C C . ASN A 1 115 ? -2.113 -25.391 -22.469 1 78.38 115 ASN A C 1
ATOM 924 O O . ASN A 1 115 ? -1.574 -24.844 -21.516 1 78.38 115 ASN A O 1
ATOM 928 N N . GLN A 1 116 ? -2.961 -24.531 -22.953 1 68.31 116 GLN A N 1
ATOM 929 C CA . GLN A 1 116 ? -3.715 -23.562 -22.156 1 68.31 116 GLN A CA 1
ATOM 930 C C . GLN A 1 116 ? -4.445 -24.25 -21.016 1 68.31 116 GLN A C 1
ATOM 932 O O . GLN A 1 116 ? -5.492 -24.875 -21.219 1 68.31 116 GLN A O 1
ATOM 937 N N . SER A 1 117 ? -3.729 -24.234 -19.828 1 74.62 117 SER A N 1
ATOM 938 C CA . SER A 1 117 ? -4.281 -25 -18.719 1 74.62 117 SER A CA 1
ATOM 939 C C . SER A 1 117 ? -4.875 -24.078 -17.656 1 74.62 117 SER A C 1
ATOM 941 O O . SER A 1 117 ? -4.41 -22.953 -17.484 1 74.62 117 SER A O 1
ATOM 943 N N . ASN A 1 118 ? -6.07 -24.516 -17.312 1 89.81 118 ASN A N 1
ATOM 944 C CA . ASN A 1 118 ? -6.598 -24.016 -16.047 1 89.81 118 ASN A CA 1
ATOM 945 C C . ASN A 1 118 ? -5.688 -24.391 -14.875 1 89.81 118 ASN A C 1
ATOM 947 O O . ASN A 1 118 ? -5.48 -25.562 -14.594 1 89.81 118 ASN A O 1
ATOM 951 N N . LEU A 1 119 ? -5.219 -23.391 -14.227 1 95.38 119 LEU A N 1
ATOM 952 C CA . LEU A 1 119 ? -4.227 -23.609 -13.18 1 95.38 119 LEU A CA 1
ATOM 953 C C . LEU A 1 119 ? -4.773 -24.516 -12.094 1 95.38 119 LEU A C 1
ATOM 955 O O . LEU A 1 119 ? -4.004 -25.141 -11.352 1 95.38 119 LEU A O 1
ATOM 959 N N . ASP A 1 120 ? -6.098 -24.641 -12.023 1 92.94 120 ASP A N 1
ATOM 960 C CA . ASP A 1 120 ? -6.711 -25.438 -10.969 1 92.94 120 ASP A CA 1
ATOM 961 C C . ASP A 1 120 ? -6.383 -26.922 -11.148 1 92.94 120 ASP A C 1
ATOM 963 O O . ASP A 1 120 ? -6.445 -27.688 -10.188 1 92.94 120 ASP A O 1
ATOM 967 N N . HIS A 1 121 ? -6.02 -27.281 -12.312 1 93 121 HIS A N 1
ATOM 968 C CA . HIS A 1 121 ? -5.781 -28.688 -12.602 1 93 121 HIS A CA 1
ATOM 969 C C . HIS A 1 121 ? -4.297 -28.969 -12.812 1 93 121 HIS A C 1
ATOM 971 O O . HIS A 1 121 ? -3.928 -30.047 -13.305 1 93 121 HIS A O 1
ATOM 977 N N . CYS A 1 122 ? -3.551 -28.031 -12.438 1 96.31 122 CYS A N 1
ATOM 978 C CA . CYS A 1 122 ? -2.113 -28.203 -12.625 1 96.31 122 CYS A CA 1
ATOM 979 C C . CYS A 1 122 ? -1.441 -28.641 -11.328 1 96.31 122 CYS A C 1
ATOM 981 O O . CYS A 1 122 ? -1.411 -27.875 -10.352 1 96.31 122 CYS A O 1
ATOM 983 N N . ASP A 1 123 ? -0.827 -29.859 -11.398 1 96.38 123 ASP A N 1
ATOM 984 C CA . ASP A 1 123 ? -0.083 -30.344 -10.234 1 96.38 123 ASP A CA 1
ATOM 985 C C . ASP A 1 123 ? 1.316 -29.734 -10.188 1 96.38 123 ASP A C 1
ATOM 987 O O . ASP A 1 123 ? 1.882 -29.391 -11.227 1 96.38 123 ASP A O 1
ATOM 991 N N . PHE A 1 124 ? 1.858 -29.625 -8.992 1 97.81 124 PHE A N 1
ATOM 992 C CA . PHE A 1 124 ? 3.223 -29.141 -8.836 1 97.81 124 PHE A CA 1
ATOM 993 C C . PHE A 1 124 ? 4.227 -30.141 -9.398 1 97.81 124 PHE A C 1
ATOM 995 O O . PHE A 1 124 ? 3.951 -31.344 -9.438 1 97.81 124 PHE A O 1
ATOM 1002 N N . GLN A 1 125 ? 5.379 -29.656 -9.828 1 97.12 125 GLN A N 1
ATOM 1003 C CA . GLN A 1 125 ? 6.449 -30.484 -10.375 1 97.12 125 GLN A CA 1
ATOM 1004 C C . GLN A 1 125 ? 6.918 -31.516 -9.352 1 97.12 125 GLN A C 1
ATOM 1006 O O . GLN A 1 125 ? 7.125 -31.188 -8.188 1 97.12 125 GLN A O 1
ATOM 1011 N N . ARG A 1 126 ? 7.121 -32.719 -9.758 1 94.5 126 ARG A N 1
ATOM 1012 C CA . ARG A 1 126 ? 7.578 -33.812 -8.891 1 94.5 126 ARG A CA 1
ATOM 1013 C C . ARG A 1 126 ? 9.062 -34.094 -9.102 1 94.5 126 ARG A C 1
ATOM 1015 O O . ARG A 1 126 ? 9.758 -34.5 -8.172 1 94.5 126 ARG A O 1
ATOM 1022 N N . LYS A 1 127 ? 9.469 -33.906 -10.367 1 96 127 LYS A N 1
ATOM 1023 C CA . LYS A 1 127 ? 10.891 -34.094 -10.664 1 96 127 LYS A CA 1
ATOM 1024 C C . LYS A 1 127 ? 11.742 -33.031 -9.945 1 96 127 LYS A C 1
ATOM 1026 O O . LYS A 1 127 ? 11.641 -31.844 -10.227 1 96 127 LYS A O 1
ATOM 1031 N N . LYS A 1 128 ? 12.586 -33.406 -9.086 1 95.75 128 LYS A N 1
ATOM 1032 C CA . LYS A 1 128 ? 13.391 -32.562 -8.219 1 95.75 128 LYS A CA 1
ATOM 1033 C C . LYS A 1 128 ? 14.117 -31.484 -9.031 1 95.75 128 LYS A C 1
ATOM 1035 O O . LYS A 1 128 ? 14.133 -30.312 -8.641 1 95.75 128 LYS A O 1
ATOM 1040 N N . LYS A 1 129 ? 14.688 -31.859 -10.219 1 96.81 129 LYS A N 1
ATOM 1041 C CA . LYS A 1 129 ? 15.484 -30.953 -11.031 1 96.81 129 LYS A CA 1
ATOM 1042 C C . LYS A 1 129 ? 14.625 -29.828 -11.609 1 96.81 129 LYS A C 1
ATOM 1044 O O . LYS A 1 129 ? 15.141 -28.781 -12.016 1 96.81 129 LYS A O 1
ATOM 1049 N N . LEU A 1 130 ? 13.336 -30.047 -11.703 1 97.56 130 LEU A N 1
ATOM 1050 C CA . LEU A 1 130 ? 12.445 -29.078 -12.336 1 97.56 130 LEU A CA 1
ATOM 1051 C C . LEU A 1 130 ? 11.656 -28.312 -11.281 1 97.56 130 LEU A C 1
ATOM 1053 O O . LEU A 1 130 ? 10.883 -27.406 -11.625 1 97.56 130 LEU A O 1
ATOM 1057 N N . GLN A 1 131 ? 11.844 -28.688 -10.008 1 98.06 131 GLN A N 1
ATOM 1058 C CA . GLN A 1 131 ? 11.141 -27.969 -8.945 1 98.06 131 GLN A CA 1
ATOM 1059 C C . GLN A 1 131 ? 11.719 -26.562 -8.766 1 98.06 131 GLN A C 1
ATOM 1061 O O . GLN A 1 131 ? 12.938 -26.375 -8.812 1 98.06 131 GLN A O 1
ATOM 1066 N N . GLN A 1 132 ? 10.805 -25.578 -8.578 1 98.12 132 GLN A N 1
ATOM 1067 C CA . GLN A 1 132 ? 11.195 -24.188 -8.32 1 98.12 132 GLN A CA 1
ATOM 1068 C C . GLN A 1 132 ? 10.078 -23.438 -7.609 1 98.12 132 GLN A C 1
ATOM 1070 O O . GLN A 1 132 ? 8.906 -23.562 -7.965 1 98.12 132 GLN A O 1
ATOM 1075 N N . MET A 1 133 ? 10.461 -22.766 -6.578 1 98.12 133 MET A N 1
ATOM 1076 C CA . MET A 1 133 ? 9.547 -21.859 -5.875 1 98.12 133 MET A CA 1
ATOM 1077 C C . MET A 1 133 ? 10.047 -20.422 -5.941 1 98.12 133 MET A C 1
ATOM 1079 O O . MET A 1 133 ? 11.242 -20.172 -5.793 1 98.12 133 MET A O 1
ATOM 1083 N N . LEU A 1 134 ? 9.117 -19.562 -6.199 1 97.56 134 LEU A N 1
ATOM 1084 C CA . LEU A 1 134 ? 9.43 -18.141 -6.215 1 97.56 134 LEU A CA 1
ATOM 1085 C C . LEU A 1 134 ? 8.609 -17.391 -5.168 1 97.56 134 LEU A C 1
ATOM 1087 O O . LEU A 1 134 ? 7.457 -17.75 -4.91 1 97.56 134 LEU A O 1
ATOM 1091 N N . LYS A 1 135 ? 9.188 -16.344 -4.531 1 96.69 135 LYS A N 1
ATOM 1092 C CA . LYS A 1 135 ? 8.477 -15.383 -3.689 1 96.69 135 LYS A CA 1
ATOM 1093 C C . LYS A 1 135 ? 8.086 -14.141 -4.484 1 96.69 135 LYS A C 1
ATOM 1095 O O . LYS A 1 135 ? 8.938 -13.508 -5.113 1 96.69 135 LYS A O 1
ATOM 1100 N N . CYS A 1 136 ? 6.832 -13.898 -4.418 1 96.44 136 CYS A N 1
ATOM 1101 C CA . CYS A 1 136 ? 6.34 -12.844 -5.301 1 96.44 136 CYS A CA 1
ATOM 1102 C C . CYS A 1 136 ? 5.555 -11.797 -4.516 1 96.44 136 CYS A C 1
ATOM 1104 O O . CYS A 1 136 ? 4.883 -12.125 -3.537 1 96.44 136 CYS A O 1
ATOM 1106 N N . TYR A 1 137 ? 5.66 -10.562 -4.93 1 95.94 137 TYR A N 1
ATOM 1107 C CA . TYR A 1 137 ? 4.781 -9.469 -4.527 1 95.94 137 TYR A CA 1
ATOM 1108 C C . TYR A 1 137 ? 3.865 -9.055 -5.672 1 95.94 137 TYR A C 1
ATOM 1110 O O . TYR A 1 137 ? 4.336 -8.719 -6.762 1 95.94 137 TYR A O 1
ATOM 1118 N N . PHE A 1 138 ? 2.559 -9.133 -5.438 1 97.12 138 PHE A N 1
ATOM 1119 C CA . PHE A 1 138 ? 1.567 -8.703 -6.418 1 97.12 138 PHE A CA 1
ATOM 1120 C C . PHE A 1 138 ? 0.752 -7.531 -5.891 1 97.12 138 PHE A C 1
ATOM 1122 O O . PHE A 1 138 ? 0.382 -7.504 -4.719 1 97.12 138 PHE A O 1
ATOM 1129 N N . GLU A 1 139 ? 0.474 -6.59 -6.688 1 95.56 139 GLU A N 1
ATOM 1130 C CA . GLU A 1 139 ? -0.637 -5.664 -6.484 1 95.56 139 GLU A CA 1
ATOM 1131 C C . GLU A 1 139 ? -1.752 -5.914 -7.496 1 95.56 139 GLU A C 1
ATOM 1133 O O . GLU A 1 139 ? -1.505 -5.957 -8.703 1 95.56 139 GLU A O 1
ATOM 1138 N N . VAL A 1 140 ? -2.902 -6.078 -6.953 1 95.62 140 VAL A N 1
ATOM 1139 C CA . VAL A 1 140 ? -4.043 -6.422 -7.793 1 95.62 140 VAL A CA 1
ATOM 1140 C C . VAL A 1 140 ? -5.199 -5.465 -7.516 1 95.62 140 VAL A C 1
ATOM 1142 O O . VAL A 1 140 ? -5.625 -5.309 -6.371 1 95.62 140 VAL A O 1
ATOM 1145 N N . TRP A 1 141 ? -5.676 -4.883 -8.586 1 92.31 141 TRP A N 1
ATOM 1146 C CA . TRP A 1 141 ? -6.816 -3.979 -8.508 1 92.31 141 TRP A CA 1
ATOM 1147 C C . TRP A 1 141 ? -8.078 -4.637 -9.062 1 92.31 141 TRP A C 1
ATOM 1149 O O . TRP A 1 141 ? -8.086 -5.102 -10.203 1 92.31 141 TRP A O 1
ATOM 1159 N N . ILE A 1 142 ? -9.031 -4.629 -8.219 1 91.31 142 ILE A N 1
ATOM 1160 C CA . ILE A 1 142 ? -10.281 -5.254 -8.633 1 91.31 142 ILE A CA 1
ATOM 1161 C C . ILE A 1 142 ? -11.438 -4.273 -8.445 1 91.31 142 ILE A C 1
ATOM 1163 O O . ILE A 1 142 ? -11.609 -3.701 -7.367 1 91.31 142 ILE A O 1
ATOM 1167 N N . VAL A 1 143 ? -12.102 -4.094 -9.508 1 86.62 143 VAL A N 1
ATOM 1168 C CA . VAL A 1 143 ? -13.344 -3.34 -9.43 1 86.62 143 VAL A CA 1
ATOM 1169 C C . VAL A 1 143 ? -14.531 -4.297 -9.453 1 86.62 143 VAL A C 1
ATOM 1171 O O . VAL A 1 143 ? -14.875 -4.855 -10.5 1 86.62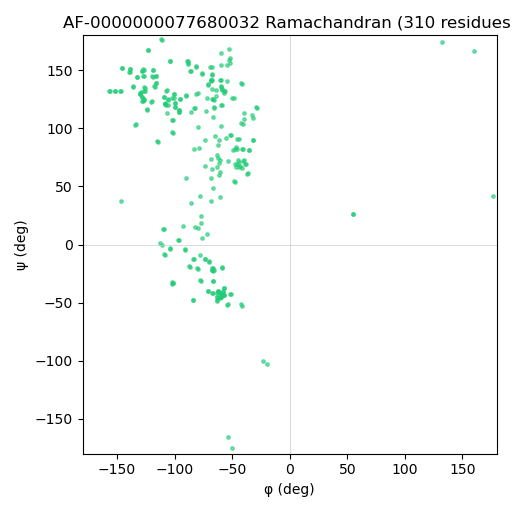 143 VAL A O 1
ATOM 1174 N N . PRO A 1 144 ? -15.117 -4.43 -8.344 1 76.88 144 PRO A N 1
ATOM 1175 C CA . PRO A 1 144 ? -16.016 -5.566 -8.141 1 76.88 144 PRO A CA 1
ATOM 1176 C C . PRO A 1 144 ? -17.266 -5.496 -9.031 1 76.88 144 PRO A C 1
ATOM 1178 O O . PRO A 1 144 ? -17.703 -6.52 -9.562 1 76.88 144 PRO A O 1
ATOM 1181 N N . TRP A 1 145 ? -17.766 -4.34 -9.359 1 78 145 TRP A N 1
ATOM 1182 C CA . TRP A 1 145 ? -19.047 -4.285 -10.047 1 78 145 TRP A CA 1
ATOM 1183 C C . TRP A 1 145 ? -18.859 -4.422 -11.555 1 78 145 TRP A C 1
ATOM 1185 O O . TRP A 1 145 ? -19.812 -4.738 -12.273 1 78 145 TRP A O 1
ATOM 1195 N N . VAL A 1 146 ? -17.703 -4.184 -12.055 1 77 146 VAL A N 1
ATOM 1196 C CA . VAL A 1 146 ? -17.484 -4.305 -13.5 1 77 146 VAL A CA 1
ATOM 1197 C C . VAL A 1 146 ? -16.578 -5.5 -13.789 1 77 146 VAL A C 1
ATOM 1199 O O . VAL A 1 146 ? -16.344 -5.844 -14.945 1 77 146 VAL A O 1
ATOM 1202 N N . GLN A 1 147 ? -16.156 -6.18 -12.781 1 77.19 147 GLN A N 1
ATOM 1203 C CA . GLN A 1 147 ? -15.242 -7.312 -12.883 1 77.19 147 GLN A CA 1
ATOM 1204 C C . GLN A 1 147 ? -13.969 -6.926 -13.633 1 77.19 147 GLN A C 1
ATOM 1206 O O . GLN A 1 147 ? -13.477 -7.688 -14.469 1 77.19 147 GLN A O 1
ATOM 1211 N N . ARG A 1 148 ? -13.625 -5.723 -13.609 1 88.38 148 ARG A N 1
ATOM 1212 C CA . ARG A 1 148 ? -12.352 -5.273 -14.156 1 88.38 148 ARG A CA 1
ATOM 1213 C C . ARG A 1 148 ? -11.203 -5.531 -13.18 1 88.38 148 ARG A C 1
ATOM 1215 O O . ARG A 1 148 ? -11.352 -5.305 -11.977 1 88.38 148 ARG A O 1
ATOM 1222 N N . VAL A 1 149 ? -10.18 -6.168 -13.82 1 92.56 149 VAL A N 1
ATOM 1223 C CA . VAL A 1 149 ? -9.023 -6.512 -13 1 92.56 149 VAL A CA 1
ATOM 1224 C C . VAL A 1 149 ? -7.754 -5.965 -13.641 1 92.56 149 VAL A C 1
ATOM 1226 O O . VAL A 1 149 ? -7.59 -6.031 -14.867 1 92.56 149 VAL A O 1
ATOM 1229 N N . HIS A 1 150 ? -6.938 -5.32 -12.859 1 94.31 150 HIS A N 1
ATOM 1230 C CA . HIS A 1 150 ? -5.633 -4.832 -13.289 1 94.31 150 HIS A CA 1
ATOM 1231 C C . HIS A 1 150 ? -4.539 -5.25 -12.312 1 94.31 150 HIS A C 1
ATOM 1233 O O . HIS A 1 150 ? -4.711 -5.141 -11.094 1 94.31 150 HIS A O 1
ATOM 1239 N N . VAL A 1 151 ? -3.453 -5.844 -12.852 1 96.06 151 VAL A N 1
ATOM 1240 C CA . VAL A 1 151 ? -2.322 -6.266 -12.039 1 96.06 151 VAL A CA 1
ATOM 1241 C C . VAL A 1 151 ? -1.083 -5.457 -12.406 1 96.06 151 VAL A C 1
ATOM 1243 O O . VAL A 1 151 ? -0.225 -5.934 -13.156 1 96.06 151 VAL A O 1
ATOM 1246 N N . PRO A 1 152 ? -0.884 -4.352 -11.789 1 93.75 152 PRO A N 1
ATOM 1247 C CA . PRO A 1 152 ? 0.189 -3.447 -12.203 1 93.75 152 PRO A CA 1
ATOM 1248 C C . PRO A 1 152 ? 1.56 -3.879 -11.688 1 93.75 152 PRO A C 1
ATOM 1250 O O . PRO A 1 152 ? 2.586 -3.453 -12.219 1 93.75 152 PRO A O 1
ATOM 1253 N N . VAL A 1 153 ? 1.623 -4.684 -10.648 1 93.06 153 VAL A N 1
ATOM 1254 C CA . VAL A 1 153 ? 2.922 -5.008 -10.062 1 93.06 153 VAL A CA 1
ATOM 1255 C C . VAL A 1 153 ? 3.078 -6.523 -9.969 1 93.06 153 VAL A C 1
ATOM 1257 O O . VAL A 1 153 ? 2.225 -7.207 -9.391 1 93.06 153 VAL A O 1
ATOM 1260 N N . VAL A 1 154 ? 4.074 -6.996 -10.531 1 95.38 154 VAL A N 1
ATOM 1261 C CA . VAL A 1 154 ? 4.531 -8.375 -10.43 1 95.38 154 VAL A CA 1
ATOM 1262 C C . VAL A 1 154 ? 6.035 -8.406 -10.188 1 95.38 154 VAL A C 1
ATOM 1264 O O . VAL A 1 154 ? 6.824 -8.156 -11.102 1 95.38 154 VAL A O 1
ATOM 1267 N N . LEU A 1 155 ? 6.344 -8.664 -8.945 1 93 155 LEU A N 1
ATOM 1268 C CA . LEU A 1 155 ? 7.754 -8.742 -8.578 1 93 155 LEU A CA 1
ATOM 1269 C C . LEU A 1 155 ? 8.07 -10.086 -7.934 1 93 155 LEU A C 1
ATOM 1271 O O . LEU A 1 155 ? 7.547 -10.406 -6.863 1 93 155 LEU A O 1
ATOM 1275 N N . CYS A 1 156 ? 8.93 -10.82 -8.641 1 94.06 156 CYS A N 1
ATOM 1276 C CA . CYS A 1 156 ? 9.242 -12.156 -8.156 1 94.06 156 CYS A CA 1
ATOM 1277 C C . CYS A 1 156 ? 10.75 -12.367 -8.07 1 94.06 156 CYS A C 1
ATOM 1279 O O . CYS A 1 156 ? 11.508 -11.781 -8.844 1 94.06 156 CYS A O 1
ATOM 1281 N N . HIS A 1 157 ? 11.18 -13.219 -7.086 1 90.5 157 HIS A N 1
ATOM 1282 C CA . HIS A 1 157 ? 12.594 -13.555 -6.953 1 90.5 157 HIS A CA 1
ATOM 1283 C C . HIS A 1 157 ? 12.781 -14.961 -6.398 1 90.5 157 HIS A C 1
ATOM 1285 O O . HIS A 1 157 ? 11.859 -15.523 -5.797 1 90.5 157 HIS A O 1
ATOM 1291 N N . ARG B 1 1 ? 10.945 29.094 -38.469 1 21 1 ARG B N 1
ATOM 1292 C CA . ARG B 1 1 ? 12.391 29.297 -38.344 1 21 1 ARG B CA 1
ATOM 1293 C C . ARG B 1 1 ? 12.711 30.219 -37.156 1 21 1 ARG B C 1
ATOM 1295 O O . ARG B 1 1 ? 13.875 30.5 -36.906 1 21 1 ARG B O 1
ATOM 1302 N N . LEU B 1 2 ? 11.75 31.062 -36.625 1 22.38 2 LEU B N 1
ATOM 1303 C CA . LEU B 1 2 ? 11.734 32.312 -35.906 1 22.38 2 LEU B CA 1
ATOM 1304 C C . LEU B 1 2 ? 12.055 32.125 -34.438 1 22.38 2 LEU B C 1
ATOM 1306 O O . LEU B 1 2 ? 11.281 31.484 -33.688 1 22.38 2 LEU B O 1
ATOM 1310 N N . TRP B 1 3 ? 13.453 32.031 -33.969 1 25.2 3 TRP B N 1
ATOM 1311 C CA . TRP B 1 3 ? 14.312 31.609 -32.875 1 25.2 3 TRP B CA 1
ATOM 1312 C C . TRP B 1 3 ? 14.258 32.625 -31.734 1 25.2 3 TRP B C 1
ATOM 1314 O O . TRP B 1 3 ? 15.156 32.688 -30.891 1 25.2 3 TRP B O 1
ATOM 1324 N N . SER B 1 4 ? 13.109 33.438 -31.625 1 25.42 4 SER B N 1
ATOM 1325 C CA . SER B 1 4 ? 13.305 34.688 -30.922 1 25.42 4 SER B CA 1
ATOM 1326 C C . SER B 1 4 ? 13.781 34.469 -29.5 1 25.42 4 SER B C 1
ATOM 1328 O O . SER B 1 4 ? 13.617 33.375 -28.938 1 25.42 4 SER B O 1
ATOM 1330 N N . LYS B 1 5 ? 14.312 35.531 -28.797 1 28.86 5 LYS B N 1
ATOM 1331 C CA . LYS B 1 5 ? 15.297 36.094 -27.875 1 28.86 5 LYS B CA 1
ATOM 1332 C C . LYS B 1 5 ? 14.805 36 -26.438 1 28.86 5 LYS B C 1
ATOM 1334 O O . LYS B 1 5 ? 13.898 36.719 -26.031 1 28.86 5 LYS B O 1
ATOM 1339 N N . TRP B 1 6 ? 14.43 34.812 -25.781 1 25.86 6 TRP B N 1
ATOM 1340 C CA . TRP B 1 6 ? 13.953 34.688 -24.406 1 25.86 6 TRP B CA 1
ATOM 1341 C C . TRP B 1 6 ? 15.016 35.156 -23.422 1 25.86 6 TRP B C 1
ATOM 1343 O O . TRP B 1 6 ? 16.094 34.562 -23.328 1 25.86 6 TRP B O 1
ATOM 1353 N N . ARG B 1 7 ? 15.305 36.5 -23.359 1 24.12 7 ARG B N 1
ATOM 1354 C CA . ARG B 1 7 ? 16.391 37.188 -22.672 1 24.12 7 ARG B CA 1
ATOM 1355 C C . ARG B 1 7 ? 16.266 37.031 -21.156 1 24.12 7 ARG B C 1
ATOM 1357 O O . ARG B 1 7 ? 15.281 37.438 -20.562 1 24.12 7 ARG B O 1
ATOM 1364 N N . CYS B 1 8 ? 16.859 36.094 -20.469 1 25.88 8 CYS B N 1
ATOM 1365 C CA . CYS B 1 8 ? 17.031 35.625 -19.094 1 25.88 8 CYS B CA 1
ATOM 1366 C C . CYS B 1 8 ? 17.812 36.625 -18.266 1 25.88 8 CYS B C 1
ATOM 1368 O O . CYS B 1 8 ? 18.438 36.281 -17.266 1 25.88 8 CYS B O 1
ATOM 1370 N N . THR B 1 9 ? 17.5 37.969 -18.25 1 24.3 9 THR B N 1
ATOM 1371 C CA . THR B 1 9 ? 18.438 38.969 -17.734 1 24.3 9 THR B CA 1
ATOM 1372 C C . THR B 1 9 ? 18.5 38.906 -16.219 1 24.3 9 THR B C 1
ATOM 1374 O O . THR B 1 9 ? 17.5 39.156 -15.531 1 24.3 9 THR B O 1
ATOM 1377 N N . PHE B 1 10 ? 19.422 38.062 -15.523 1 26.2 10 PHE B N 1
ATOM 1378 C CA . PHE B 1 10 ? 19.812 37.562 -14.203 1 26.2 10 PHE B CA 1
ATOM 1379 C C . PHE B 1 10 ? 20.469 38.656 -13.375 1 26.2 10 PHE B C 1
ATOM 1381 O O . PHE B 1 10 ? 20.891 38.438 -12.242 1 26.2 10 PHE B O 1
ATOM 1388 N N . SER B 1 11 ? 20.609 39.969 -13.539 1 24.97 11 SER B N 1
ATOM 1389 C CA . SER B 1 11 ? 21.844 40.625 -13.125 1 24.97 11 SER B CA 1
ATOM 1390 C C . SER B 1 11 ? 21.75 41.156 -11.703 1 24.97 11 SER B C 1
ATOM 1392 O O . SER B 1 11 ? 22.609 41.938 -11.25 1 24.97 11 SER B O 1
ATOM 1394 N N . ALA B 1 12 ? 20.875 40.875 -10.742 1 30.84 12 ALA B N 1
ATOM 1395 C CA . ALA B 1 12 ? 20.766 42 -9.797 1 30.84 12 ALA B CA 1
ATOM 1396 C C . ALA B 1 12 ? 22.016 42.094 -8.938 1 30.84 12 ALA B C 1
ATOM 1398 O O . ALA B 1 12 ? 22.578 41.094 -8.531 1 30.84 12 ALA B O 1
ATOM 1399 N N . PRO B 1 13 ? 22.781 43.219 -8.797 1 32.44 13 PRO B N 1
ATOM 1400 C CA . PRO B 1 13 ? 24.109 43.531 -8.273 1 32.44 13 PRO B CA 1
ATOM 1401 C C . PRO B 1 13 ? 24.172 43.469 -6.746 1 32.44 13 PRO B C 1
ATOM 1403 O O . PRO B 1 13 ? 23.172 43.719 -6.07 1 32.44 13 PRO B O 1
ATOM 1406 N N . CYS B 1 14 ? 24.938 42.531 -6.152 1 33.06 14 CYS B N 1
ATOM 1407 C CA . CYS B 1 14 ? 25.25 42.188 -4.766 1 33.06 14 CYS B CA 1
ATOM 1408 C C . CYS B 1 14 ? 25.938 43.344 -4.066 1 33.06 14 CYS B C 1
ATOM 1410 O O . CYS B 1 14 ? 26.953 43.875 -4.543 1 33.06 14 CYS B O 1
ATOM 1412 N N . PRO B 1 15 ? 25.141 44.25 -3.434 1 31.94 15 PRO B N 1
ATOM 1413 C CA . PRO B 1 15 ? 25.75 45.438 -2.883 1 31.94 15 PRO B CA 1
ATOM 1414 C C . PRO B 1 15 ? 26.938 45.156 -1.984 1 31.94 15 PRO B C 1
ATOM 1416 O O . PRO B 1 15 ? 27.109 44.031 -1.509 1 31.94 15 PRO B O 1
ATOM 1419 N N . HIS B 1 16 ? 27.875 46.094 -1.795 1 30.03 16 HIS B N 1
ATOM 1420 C CA . HIS B 1 16 ? 29.234 46.344 -1.307 1 30.03 16 HIS B CA 1
ATOM 1421 C C . HIS B 1 16 ? 29.328 46.062 0.193 1 30.03 16 HIS B C 1
ATOM 1423 O O . HIS B 1 16 ? 28.406 46.406 0.943 1 30.03 16 HIS B O 1
ATOM 1429 N N . PHE B 1 17 ? 30.344 45.188 0.729 1 30.17 17 PHE B N 1
ATOM 1430 C CA . PHE B 1 17 ? 30.859 44.5 1.903 1 30.17 17 PHE B CA 1
ATOM 1431 C C . PHE B 1 17 ? 31.531 45.469 2.861 1 30.17 17 PHE B C 1
ATOM 1433 O O . PHE B 1 17 ? 32.562 46.062 2.539 1 30.17 17 PHE B O 1
ATOM 1440 N N . GLN B 1 18 ? 30.828 46.406 3.523 1 29.5 18 GLN B N 1
ATOM 1441 C CA . GLN B 1 18 ? 31.656 47.156 4.461 1 29.5 18 GLN B CA 1
ATOM 1442 C C . GLN B 1 18 ? 32.438 46.219 5.383 1 29.5 18 GLN B C 1
ATOM 1444 O O . GLN B 1 18 ? 32.031 45.062 5.586 1 29.5 18 GLN B O 1
ATOM 1449 N N . PRO B 1 19 ? 33.656 46.625 6.152 1 38.5 19 PRO B N 1
ATOM 1450 C CA . PRO B 1 19 ? 34.812 45.906 6.699 1 38.5 19 PRO B CA 1
ATOM 1451 C C . PRO B 1 19 ? 34.469 45.219 8.016 1 38.5 19 PRO B C 1
ATOM 1453 O O . PRO B 1 19 ? 35.375 44.688 8.68 1 38.5 19 PRO B O 1
ATOM 1456 N N . VAL B 1 20 ? 33.25 45.031 8.469 1 34.41 20 VAL B N 1
ATOM 1457 C CA . VAL B 1 20 ? 32.969 44.812 9.883 1 34.41 20 VAL B CA 1
ATOM 1458 C C . VAL B 1 20 ? 33.812 43.625 10.391 1 34.41 20 VAL B C 1
ATOM 1460 O O . VAL B 1 20 ? 34.281 42.812 9.609 1 34.41 20 VAL B O 1
ATOM 1463 N N . THR B 1 21 ? 34.094 43.625 11.797 1 36.66 21 THR B N 1
ATOM 1464 C CA . THR B 1 21 ? 34.938 42.875 12.703 1 36.66 21 THR B CA 1
ATOM 1465 C C . THR B 1 21 ? 34.75 41.375 12.5 1 36.66 21 THR B C 1
ATOM 1467 O O . THR B 1 21 ? 33.75 40.938 11.906 1 36.66 21 THR B O 1
ATOM 1470 N N . SER B 1 22 ? 35.5 40.406 13.484 1 32.97 22 SER B N 1
ATOM 1471 C CA . SER B 1 22 ? 35.875 39 13.344 1 32.97 22 SER B CA 1
ATOM 1472 C C . SER B 1 22 ? 34.656 38.094 13.32 1 32.97 22 SER B C 1
ATOM 1474 O O . SER B 1 22 ? 33.906 38.062 14.297 1 32.97 22 SER B O 1
ATOM 1476 N N . MET B 1 23 ? 33.844 38.156 12.414 1 30.86 23 MET B N 1
ATOM 1477 C CA . MET B 1 23 ? 32.656 37.312 12.305 1 30.86 23 MET B CA 1
ATOM 1478 C C . MET B 1 23 ? 33.031 35.844 12.398 1 30.86 23 MET B C 1
ATOM 1480 O O . MET B 1 23 ? 33.719 35.312 11.531 1 30.86 23 MET B O 1
ATOM 1484 N N . TRP B 1 24 ? 33.438 35.406 13.727 1 36.38 24 TRP B N 1
ATOM 1485 C CA . TRP B 1 24 ? 33.625 33.938 13.781 1 36.38 24 TRP B CA 1
ATOM 1486 C C . TRP B 1 24 ? 32.5 33.219 13.07 1 36.38 24 TRP B C 1
ATOM 1488 O O . TRP B 1 24 ? 31.312 33.438 13.367 1 36.38 24 TRP B O 1
ATOM 1498 N N . VAL B 1 25 ? 32.656 32.969 11.844 1 34.66 25 VAL B N 1
ATOM 1499 C CA . VAL B 1 25 ? 31.844 32.094 11.008 1 34.66 25 VAL B CA 1
ATOM 1500 C C . VAL B 1 25 ? 31.625 30.766 11.703 1 34.66 25 VAL B C 1
ATOM 1502 O O . VAL B 1 25 ? 32.562 29.969 11.828 1 34.66 25 VAL B O 1
ATOM 1505 N N . THR B 1 26 ? 31.094 30.859 12.992 1 38.69 26 THR B N 1
ATOM 1506 C CA . THR B 1 26 ? 30.766 29.516 13.43 1 38.69 26 THR B CA 1
ATOM 1507 C C . THR B 1 26 ? 29.984 28.766 12.352 1 38.69 26 THR B C 1
ATOM 1509 O O . THR B 1 26 ? 28.938 29.234 11.891 1 38.69 26 THR B O 1
ATOM 1512 N N . GLY B 1 27 ? 30.75 28.234 11.414 1 32.34 27 GLY B N 1
ATOM 1513 C CA . GLY B 1 27 ? 30.172 27.281 10.469 1 32.34 27 GLY B CA 1
ATOM 1514 C C . GLY B 1 27 ? 29.109 26.391 11.078 1 32.34 27 GLY B C 1
ATOM 1515 O O . GLY B 1 27 ? 29.375 25.672 12.039 1 32.34 27 GLY B O 1
ATOM 1516 N N . CYS B 1 28 ? 27.922 26.938 11.172 1 36.25 28 CYS B N 1
ATOM 1517 C CA . CYS B 1 28 ? 26.812 26.031 11.453 1 36.25 28 CYS B CA 1
ATOM 1518 C C . CYS B 1 28 ? 26.922 24.766 10.625 1 36.25 28 CYS B C 1
ATOM 1520 O O . CYS B 1 28 ? 26.734 24.797 9.406 1 36.25 28 CYS B O 1
ATOM 1522 N N . ALA B 1 29 ? 27.938 23.953 10.914 1 32.25 29 ALA B N 1
ATOM 1523 C CA . ALA B 1 29 ? 27.922 22.625 10.273 1 32.25 29 ALA B CA 1
ATOM 1524 C C . ALA B 1 29 ? 26.531 21.984 10.391 1 32.25 29 ALA B C 1
ATOM 1526 O O . ALA B 1 29 ? 26.047 21.766 11.5 1 32.25 29 ALA B O 1
ATOM 1527 N N . CYS B 1 30 ? 25.672 22.344 9.492 1 34.78 30 CYS B N 1
ATOM 1528 C CA . CYS B 1 30 ? 24.469 21.547 9.305 1 34.78 30 CYS B CA 1
ATOM 1529 C C . CYS B 1 30 ? 24.797 20.062 9.43 1 34.78 30 CYS B C 1
ATOM 1531 O O . CYS B 1 30 ? 25.516 19.5 8.602 1 34.78 30 CYS B O 1
ATOM 1533 N N . VAL B 1 31 ? 25.125 19.594 10.602 1 33.19 31 VAL B N 1
ATOM 1534 C CA . VAL B 1 31 ? 25.203 18.156 10.789 1 33.19 31 VAL B CA 1
ATOM 1535 C C . VAL B 1 31 ? 23.953 17.5 10.203 1 33.19 31 VAL B C 1
ATOM 1537 O O . VAL B 1 31 ? 22.844 17.656 10.734 1 33.19 31 VAL B O 1
ATOM 1540 N N . ILE B 1 32 ? 23.859 17.547 8.875 1 33.47 32 ILE B N 1
ATOM 1541 C CA . ILE B 1 32 ? 22.922 16.641 8.234 1 33.47 32 ILE B CA 1
ATOM 1542 C C . ILE B 1 32 ? 23.047 15.25 8.867 1 33.47 32 ILE B C 1
ATOM 1544 O O . ILE B 1 32 ? 24.062 14.57 8.688 1 33.47 32 ILE B O 1
ATOM 1548 N N . THR B 1 33 ? 22.688 15.117 10.078 1 33.81 33 THR B N 1
ATOM 1549 C CA . THR B 1 33 ? 22.578 13.742 10.555 1 33.81 33 THR B CA 1
ATOM 1550 C C . THR B 1 33 ? 21.844 12.875 9.539 1 33.81 33 THR B C 1
ATOM 1552 O O . THR B 1 33 ? 20.641 13.07 9.297 1 33.81 33 THR B O 1
ATOM 1555 N N . VAL B 1 34 ? 22.562 12.602 8.445 1 33.69 34 VAL B N 1
ATOM 1556 C CA . VAL B 1 34 ? 22.125 11.5 7.598 1 33.69 34 VAL B CA 1
ATOM 1557 C C . VAL B 1 34 ? 21.656 10.336 8.469 1 33.69 34 VAL B C 1
ATOM 1559 O O . VAL B 1 34 ? 22.438 9.758 9.219 1 33.69 34 VAL B O 1
ATOM 1562 N N . LEU B 1 35 ? 20.516 10.523 9.078 1 35.25 35 LEU B N 1
ATOM 1563 C CA . LEU B 1 35 ? 19.938 9.297 9.625 1 35.25 35 LEU B CA 1
ATOM 1564 C C . LEU B 1 35 ? 20.297 8.094 8.758 1 35.25 35 LEU B C 1
ATOM 1566 O O . LEU B 1 35 ? 20.094 8.117 7.547 1 35.25 35 LEU B O 1
ATOM 1570 N N . HIS B 1 36 ? 21.406 7.496 9.094 1 35.03 36 HIS B N 1
ATOM 1571 C CA . HIS B 1 36 ? 21.797 6.176 8.602 1 35.03 36 HIS B CA 1
ATOM 1572 C C . HIS B 1 36 ? 20.578 5.266 8.453 1 35.03 36 HIS B C 1
ATOM 1574 O O . HIS B 1 36 ? 20.062 4.758 9.445 1 35.03 36 HIS B O 1
ATOM 158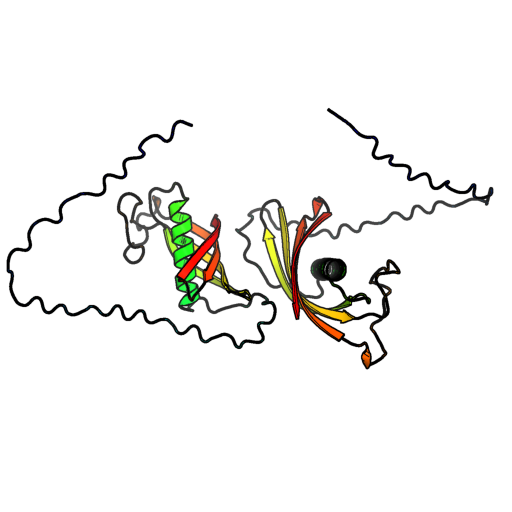0 N N . LEU B 1 37 ? 19.656 5.621 7.629 1 34.81 37 LEU B N 1
ATOM 1581 C CA . LEU B 1 37 ? 18.812 4.496 7.23 1 34.81 37 LEU B CA 1
ATOM 1582 C C . LEU B 1 37 ? 19.656 3.254 6.977 1 34.81 37 LEU B C 1
ATOM 1584 O O . LEU B 1 37 ? 20.594 3.287 6.172 1 34.81 37 LEU B O 1
ATOM 1588 N N . GLN B 1 38 ? 20.031 2.502 7.984 1 33.25 38 GLN B N 1
ATOM 1589 C CA . GLN B 1 38 ? 20.672 1.204 7.805 1 33.25 38 GLN B CA 1
ATOM 1590 C C . GLN B 1 38 ? 20.234 0.546 6.5 1 33.25 38 GLN B C 1
ATOM 1592 O O . GLN B 1 38 ? 19.062 0.644 6.121 1 33.25 38 GLN B O 1
ATOM 1597 N N . LYS B 1 39 ? 21.203 0.315 5.562 1 38.72 39 LYS B N 1
ATOM 1598 C CA . LYS B 1 39 ? 21.078 -0.389 4.289 1 38.72 39 LYS B CA 1
ATOM 1599 C C . LYS B 1 39 ? 20.203 -1.623 4.422 1 38.72 39 LYS B C 1
ATOM 1601 O O . LYS B 1 39 ? 20.438 -2.479 5.277 1 38.72 39 LYS B O 1
ATOM 1606 N N . PRO B 1 40 ? 19 -1.517 3.945 1 38.12 40 PRO B N 1
ATOM 1607 C CA . PRO B 1 40 ? 18.375 -2.844 4.004 1 38.12 40 PRO B CA 1
ATOM 1608 C C . PRO B 1 40 ? 19.25 -3.932 3.393 1 38.12 40 PRO B C 1
ATOM 1610 O O . PRO B 1 40 ? 20.062 -3.65 2.504 1 38.12 40 PRO B O 1
ATOM 1613 N N . PRO B 1 41 ? 19.594 -4.98 3.939 1 38.16 41 PRO B N 1
ATOM 1614 C CA . PRO B 1 41 ? 20.406 -6 3.281 1 38.16 41 PRO B CA 1
ATOM 1615 C C . PRO B 1 41 ? 20 -6.238 1.828 1 38.16 41 PRO B C 1
ATOM 1617 O O . PRO B 1 41 ? 18.859 -5.965 1.45 1 38.16 41 PRO B O 1
ATOM 1620 N N . SER B 1 42 ? 20.859 -6.418 0.697 1 37.56 42 SER B N 1
ATOM 1621 C CA . SER B 1 42 ? 20.984 -6.562 -0.75 1 37.56 42 SER B CA 1
ATOM 1622 C C . SER B 1 42 ? 19.891 -7.461 -1.312 1 37.56 42 SER B C 1
ATOM 1624 O O . SER B 1 42 ? 19.625 -7.445 -2.514 1 37.56 42 SER B O 1
ATOM 1626 N N . THR B 1 43 ? 19.641 -8.68 -0.851 1 43.84 43 THR B N 1
ATOM 1627 C CA . THR B 1 43 ? 18.781 -9.602 -1.578 1 43.84 43 THR B CA 1
ATOM 1628 C C . THR B 1 43 ? 17.375 -9.039 -1.706 1 43.84 43 THR B C 1
ATOM 1630 O O . THR B 1 43 ? 16.578 -9.125 -0.768 1 43.84 43 THR B O 1
ATOM 1633 N N . THR B 1 44 ? 17.188 -7.902 -2.314 1 46.66 44 THR B N 1
ATOM 1634 C CA . THR B 1 44 ? 16.047 -7.027 -2.119 1 46.66 44 THR B CA 1
ATOM 1635 C C . THR B 1 44 ? 14.75 -7.719 -2.553 1 46.66 44 THR B C 1
ATOM 1637 O O . THR B 1 44 ? 14.57 -8.023 -3.732 1 46.66 44 THR B O 1
ATOM 1640 N N . LYS B 1 45 ? 14.203 -8.641 -1.75 1 57.09 45 LYS B N 1
ATOM 1641 C CA . LYS B 1 45 ? 12.906 -9.312 -1.793 1 57.09 45 LYS B CA 1
ATOM 1642 C C . LYS B 1 45 ? 11.805 -8.344 -2.203 1 57.09 45 LYS B C 1
ATOM 1644 O O . LYS B 1 45 ? 11.719 -7.23 -1.681 1 57.09 45 LYS B O 1
ATOM 1649 N N . PRO B 1 46 ? 11.258 -8.516 -3.506 1 61.75 46 PRO B N 1
ATOM 1650 C CA . PRO B 1 46 ? 10.133 -7.656 -3.881 1 61.75 46 PRO B CA 1
ATOM 1651 C C . PRO B 1 46 ? 9.25 -7.293 -2.691 1 61.75 46 PRO B C 1
ATOM 1653 O O . PRO B 1 46 ? 8.961 -8.148 -1.847 1 61.75 46 PRO B O 1
ATOM 1656 N N . GLY B 1 47 ? 9.227 -6.016 -2.162 1 80 47 GLY B N 1
ATOM 1657 C CA . GLY B 1 47 ? 8.898 -5.734 -0.772 1 80 47 GLY B CA 1
ATOM 1658 C C . GLY B 1 47 ? 7.41 -5.594 -0.522 1 80 47 GLY B C 1
ATOM 1659 O O . GLY B 1 47 ? 6.719 -4.879 -1.251 1 80 47 GLY B O 1
ATOM 1660 N N . PHE B 1 48 ? 6.867 -6.453 0.19 1 92.75 48 PHE B N 1
ATOM 1661 C CA . PHE B 1 48 ? 5.566 -6.316 0.835 1 92.75 48 PHE B CA 1
ATOM 1662 C C . PHE B 1 48 ? 5.594 -5.199 1.874 1 92.75 48 PHE B C 1
ATOM 1664 O O . PHE B 1 48 ? 6.562 -5.062 2.621 1 92.75 48 PHE B O 1
ATOM 1671 N N . PRO B 1 49 ? 4.551 -4.34 1.824 1 95.12 49 PRO B N 1
ATOM 1672 C CA . PRO B 1 49 ? 4.531 -3.309 2.863 1 95.12 49 PRO B CA 1
ATOM 1673 C C . PRO B 1 49 ? 4.48 -3.893 4.273 1 95.12 49 PRO B C 1
ATOM 1675 O O . PRO B 1 49 ? 3.779 -4.879 4.516 1 95.12 49 PRO B O 1
ATOM 1678 N N . VAL B 1 50 ? 5.188 -3.281 5.188 1 94.81 50 VAL B N 1
ATOM 1679 C CA . VAL B 1 50 ? 5.215 -3.74 6.574 1 94.81 50 VAL B CA 1
ATOM 1680 C C . VAL B 1 50 ? 4.871 -2.584 7.508 1 94.81 50 VAL B C 1
ATOM 1682 O O . VAL B 1 50 ? 5.152 -1.423 7.199 1 94.81 50 VAL B O 1
ATOM 1685 N N . SER B 1 51 ? 4.273 -2.922 8.664 1 95.69 51 SER B N 1
ATOM 1686 C CA . SER B 1 51 ? 3.969 -1.893 9.656 1 95.69 51 SER B CA 1
ATOM 1687 C C . SER B 1 51 ? 5.242 -1.32 10.266 1 95.69 51 SER B C 1
ATOM 1689 O O . SER B 1 51 ? 6.223 -2.041 10.461 1 95.69 51 SER B O 1
ATOM 1691 N N . ILE B 1 52 ? 5.16 -0.063 10.578 1 96.81 52 ILE B N 1
ATOM 1692 C CA . ILE B 1 52 ? 6.289 0.617 11.203 1 96.81 52 ILE B CA 1
ATOM 1693 C C . ILE B 1 52 ? 5.781 1.558 12.289 1 96.81 52 ILE B C 1
ATOM 1695 O O . ILE B 1 52 ? 4.66 2.066 12.211 1 96.81 52 ILE B O 1
ATOM 1699 N N . ASP B 1 53 ? 6.625 1.678 13.258 1 97.94 53 ASP B N 1
ATOM 1700 C CA . ASP B 1 53 ? 6.273 2.527 14.391 1 97.94 53 ASP B CA 1
ATOM 1701 C C . ASP B 1 53 ? 5.996 3.959 13.945 1 97.94 53 ASP B C 1
ATOM 1703 O O . ASP B 1 53 ? 6.777 4.539 13.188 1 97.94 53 ASP B O 1
ATOM 1707 N N . THR B 1 54 ? 4.961 4.496 14.406 1 98.19 54 THR B N 1
ATOM 1708 C CA . THR B 1 54 ? 4.547 5.836 14.008 1 98.19 54 THR B CA 1
ATOM 1709 C C . THR B 1 54 ? 5.496 6.887 14.57 1 98.19 54 THR B C 1
ATOM 1711 O O . THR B 1 54 ? 5.488 8.039 14.125 1 98.19 54 THR B O 1
ATOM 1714 N N . LYS B 1 55 ? 6.324 6.531 15.523 1 97.75 55 LYS B N 1
ATOM 1715 C CA . LYS B 1 55 ? 7.277 7.461 16.109 1 97.75 55 LYS B CA 1
ATOM 1716 C C . LYS B 1 55 ? 8.609 7.434 15.367 1 97.75 55 LYS B C 1
ATOM 1718 O O . LYS B 1 55 ? 9.516 8.211 15.672 1 97.75 55 LYS B O 1
ATOM 1723 N N . ASP B 1 56 ? 8.672 6.559 14.43 1 97.06 56 ASP B N 1
ATOM 1724 C CA . ASP B 1 56 ? 9.883 6.484 13.617 1 97.06 56 ASP B CA 1
ATOM 1725 C C . ASP B 1 56 ? 10.18 7.828 12.953 1 97.06 56 ASP B C 1
ATOM 1727 O O . ASP B 1 56 ? 9.289 8.445 12.367 1 97.06 56 ASP B O 1
ATOM 1731 N N . PRO B 1 57 ? 11.438 8.273 13.062 1 96.06 57 PRO B N 1
ATOM 1732 C CA . PRO B 1 57 ? 11.758 9.594 12.5 1 96.06 57 PRO B CA 1
ATOM 1733 C C . PRO B 1 57 ? 11.438 9.688 11.016 1 96.06 57 PRO B C 1
ATOM 1735 O O . PRO B 1 57 ? 11.047 10.758 10.531 1 96.06 57 PRO B O 1
ATOM 1738 N N . GLY B 1 58 ? 11.664 8.602 10.234 1 94.75 58 GLY B N 1
ATOM 1739 C CA . GLY B 1 58 ? 11.32 8.602 8.82 1 94.75 58 GLY B CA 1
ATOM 1740 C C . GLY B 1 58 ? 9.836 8.773 8.578 1 94.75 58 GLY B C 1
ATOM 1741 O O . GLY B 1 58 ? 9.43 9.461 7.637 1 94.75 58 GLY B O 1
ATOM 1742 N N . VAL B 1 59 ? 9.055 8.109 9.422 1 98.06 59 VAL B N 1
ATOM 1743 C CA . VAL B 1 59 ? 7.598 8.211 9.336 1 98.06 59 VAL B CA 1
ATOM 1744 C C . VAL B 1 59 ? 7.164 9.648 9.617 1 98.06 59 VAL B C 1
ATOM 1746 O O . VAL B 1 59 ? 6.328 10.195 8.898 1 98.06 59 VAL B O 1
ATOM 1749 N N . ARG B 1 60 ? 7.738 10.227 10.648 1 98 60 ARG B N 1
ATOM 1750 C CA . ARG B 1 60 ? 7.398 11.602 11 1 98 60 ARG B CA 1
ATOM 1751 C C . ARG B 1 60 ? 7.777 12.562 9.883 1 98 60 ARG B C 1
ATOM 1753 O O . ARG B 1 60 ? 7.016 13.484 9.562 1 98 60 ARG B O 1
ATOM 1760 N N . LYS B 1 61 ? 8.867 12.336 9.328 1 96.31 61 LYS B N 1
ATOM 1761 C CA . LYS B 1 61 ? 9.297 13.141 8.188 1 96.31 61 LYS B CA 1
ATOM 1762 C C . LYS B 1 61 ? 8.344 12.977 7.008 1 96.31 61 LYS B C 1
ATOM 1764 O O . LYS B 1 61 ? 7.953 13.961 6.379 1 96.31 61 LYS B O 1
ATOM 1769 N N . ALA B 1 62 ? 8.047 11.789 6.695 1 97.81 62 ALA B N 1
ATOM 1770 C CA . ALA B 1 62 ? 7.121 11.5 5.598 1 97.81 62 ALA B CA 1
ATOM 1771 C C . ALA B 1 62 ? 5.77 12.164 5.832 1 97.81 62 ALA B C 1
ATOM 1773 O O . ALA B 1 62 ? 5.188 12.75 4.914 1 97.81 62 ALA B O 1
ATOM 1774 N N . ALA B 1 63 ? 5.297 12.07 7.039 1 98.62 63 ALA B N 1
ATOM 1775 C CA . ALA B 1 63 ? 4.02 12.703 7.367 1 98.62 63 ALA B CA 1
ATOM 1776 C C . ALA B 1 63 ? 4.07 14.211 7.117 1 98.62 63 ALA B C 1
ATOM 1778 O O . ALA B 1 63 ? 3.119 14.789 6.586 1 98.62 63 ALA B O 1
ATOM 1779 N N . ARG B 1 64 ? 5.117 14.781 7.488 1 97.94 64 ARG B N 1
ATOM 1780 C CA . ARG B 1 64 ? 5.281 16.219 7.277 1 97.94 64 ARG B CA 1
ATOM 1781 C C . ARG B 1 64 ? 5.203 16.562 5.793 1 97.94 64 ARG B C 1
ATOM 1783 O O . ARG B 1 64 ? 4.566 17.547 5.414 1 97.94 64 ARG B O 1
ATOM 1790 N N . PHE B 1 65 ? 5.832 15.812 4.996 1 97.62 65 PHE B N 1
ATOM 1791 C CA . PHE B 1 65 ? 5.754 16.047 3.559 1 97.62 65 PHE B CA 1
ATOM 1792 C C . PHE B 1 65 ? 4.316 15.906 3.068 1 97.62 65 PHE B C 1
ATOM 1794 O O . PHE B 1 65 ? 3.875 16.672 2.207 1 97.62 65 PHE B O 1
ATOM 1801 N N . GLY B 1 66 ? 3.635 14.898 3.611 1 98.38 66 GLY B N 1
ATOM 1802 C CA . GLY B 1 66 ? 2.225 14.773 3.281 1 98.38 66 GLY B CA 1
ATOM 1803 C C . GLY B 1 66 ? 1.419 16.016 3.615 1 98.38 66 GLY B C 1
ATOM 1804 O O . GLY B 1 66 ? 0.604 16.469 2.811 1 98.38 66 GLY B O 1
ATOM 1805 N N . VAL B 1 67 ? 1.67 16.531 4.691 1 98.31 67 VAL B N 1
ATOM 1806 C CA . VAL B 1 67 ? 0.936 17.703 5.156 1 98.31 67 VAL B CA 1
ATOM 1807 C C . VAL B 1 67 ? 1.258 18.906 4.27 1 98.31 67 VAL B C 1
ATOM 1809 O O . VAL B 1 67 ? 0.365 19.672 3.9 1 98.31 67 VAL B O 1
ATOM 1812 N N . TYR B 1 68 ? 2.49 19 3.965 1 97.38 68 TYR B N 1
ATOM 1813 C CA . TYR B 1 68 ? 2.857 20.094 3.059 1 97.38 68 TYR B CA 1
ATOM 1814 C C . TYR B 1 68 ? 2.127 19.953 1.729 1 97.38 68 TYR B C 1
ATOM 1816 O O . TYR B 1 68 ? 1.638 20.953 1.182 1 97.38 68 TYR B O 1
ATOM 1824 N N . ARG B 1 69 ? 2.102 18.859 1.236 1 97.69 69 ARG B N 1
ATOM 1825 C CA . ARG B 1 69 ? 1.403 18.641 -0.025 1 97.69 69 ARG B CA 1
ATOM 1826 C C . ARG B 1 69 ? -0.08 18.969 0.102 1 97.69 69 ARG B C 1
ATOM 1828 O O . ARG B 1 69 ? -0.667 19.562 -0.8 1 97.69 69 ARG B O 1
ATOM 1835 N N . TYR B 1 70 ? -0.706 18.531 1.141 1 98 70 TYR B N 1
ATOM 1836 C CA . TYR B 1 70 ? -2.098 18.875 1.384 1 98 70 TYR B CA 1
ATOM 1837 C C . TYR B 1 70 ? -2.285 20.391 1.366 1 98 70 TYR B C 1
ATOM 1839 O O . TYR B 1 70 ? -3.178 20.906 0.687 1 98 70 TYR B O 1
ATOM 1847 N N . ASN B 1 71 ? -1.454 21 2.148 1 96.94 71 ASN B N 1
ATOM 1848 C CA . ASN B 1 71 ? -1.568 22.453 2.266 1 96.94 71 ASN B CA 1
ATOM 1849 C C . ASN B 1 71 ? -1.425 23.141 0.911 1 96.94 71 ASN B C 1
ATOM 1851 O O . ASN B 1 71 ? -2.119 24.125 0.63 1 96.94 71 ASN B O 1
ATOM 1855 N N . ASN B 1 72 ? -0.588 22.734 0.117 1 95.44 72 ASN B N 1
ATOM 1856 C CA . ASN B 1 72 ? -0.333 23.312 -1.194 1 95.44 72 ASN B CA 1
ATOM 1857 C C . ASN B 1 72 ? -1.521 23.125 -2.135 1 95.44 72 ASN B C 1
ATOM 1859 O O . ASN B 1 72 ? -1.705 23.906 -3.074 1 95.44 72 ASN B O 1
ATOM 1863 N N . GLY B 1 73 ? -2.316 22.172 -1.849 1 96.25 73 GLY B N 1
ATOM 1864 C CA . GLY B 1 73 ? -3.424 21.859 -2.74 1 96.25 73 GLY B CA 1
ATOM 1865 C C . GLY B 1 73 ? -4.773 22.25 -2.168 1 96.25 73 GLY B C 1
ATOM 1866 O O . GLY B 1 73 ? -5.797 22.156 -2.854 1 96.25 73 GLY B O 1
ATOM 1867 N N . SER B 1 74 ? -4.785 22.625 -0.948 1 95.94 74 SER B N 1
ATOM 1868 C CA . SER B 1 74 ? -6.059 22.922 -0.296 1 95.94 74 SER B CA 1
ATOM 1869 C C . SER B 1 74 ? -6.449 24.391 -0.491 1 95.94 74 SER B C 1
ATOM 1871 O O . SER B 1 74 ? -5.586 25.25 -0.704 1 95.94 74 SER B O 1
ATOM 1873 N N . ASN B 1 75 ? -7.766 24.641 -0.356 1 95.25 75 ASN B N 1
ATOM 1874 C CA . ASN B 1 75 ? -8.25 26.016 -0.492 1 95.25 75 ASN B CA 1
ATOM 1875 C C . ASN B 1 75 ? -8.406 26.688 0.867 1 95.25 75 ASN B C 1
ATOM 1877 O O . ASN B 1 75 ? -8.859 27.828 0.948 1 95.25 75 ASN B O 1
ATOM 1881 N N . ASP B 1 76 ? -8.047 26.016 1.819 1 96.38 76 ASP B N 1
ATOM 1882 C CA . ASP B 1 76 ? -8.156 26.625 3.146 1 96.38 76 ASP B CA 1
ATOM 1883 C C . ASP B 1 76 ? -7.176 27.781 3.309 1 96.38 76 ASP B C 1
ATOM 1885 O O . ASP B 1 76 ? -6.031 27.703 2.855 1 96.38 76 ASP B O 1
ATOM 1889 N N . PHE B 1 77 ? -7.676 28.797 3.994 1 95.94 77 PHE B N 1
ATOM 1890 C CA . PHE B 1 77 ? -6.824 29.953 4.242 1 95.94 77 PHE B CA 1
ATOM 1891 C C . PHE B 1 77 ? -5.73 29.609 5.25 1 95.94 77 PHE B C 1
ATOM 1893 O O . PHE B 1 77 ? -4.59 30.062 5.109 1 95.94 77 PHE B O 1
ATOM 1900 N N . PHE B 1 78 ? -6.082 28.859 6.246 1 96.94 78 PHE B N 1
ATOM 1901 C CA . PHE B 1 78 ? -5.133 28.5 7.297 1 96.94 78 PHE B CA 1
ATOM 1902 C C . PHE B 1 78 ? -4.375 27.234 6.938 1 96.94 78 PHE B C 1
ATOM 1904 O O . PHE B 1 78 ? -4.867 26.406 6.16 1 96.94 78 PHE B O 1
ATOM 1911 N N . LEU B 1 79 ? -3.197 27.094 7.531 1 97.56 79 LEU B N 1
ATOM 1912 C CA . LEU B 1 79 ? -2.383 25.906 7.332 1 97.56 79 LEU B CA 1
ATOM 1913 C C . LEU B 1 79 ? -2.771 24.812 8.32 1 97.56 79 LEU B C 1
ATOM 1915 O O . LEU B 1 79 ? -3.268 25.094 9.414 1 97.56 79 LEU B O 1
ATOM 1919 N N . PHE B 1 80 ? -2.604 23.578 7.848 1 98.06 80 PHE B N 1
ATOM 1920 C CA . PHE B 1 80 ? -2.773 22.422 8.719 1 98.06 80 PHE B CA 1
ATOM 1921 C C . PHE B 1 80 ? -1.421 21.844 9.117 1 98.06 80 PHE B C 1
ATOM 1923 O O . PHE B 1 80 ? -0.426 22.031 8.414 1 98.06 80 PHE B O 1
ATOM 1930 N N . ARG B 1 81 ? -1.442 21.094 10.266 1 98.38 81 ARG B N 1
ATOM 1931 C CA . ARG B 1 81 ? -0.286 20.359 10.758 1 98.38 81 ARG B CA 1
ATOM 1932 C C . ARG B 1 81 ? -0.695 18.984 11.273 1 98.38 81 ARG B C 1
ATOM 1934 O O . ARG B 1 81 ? -1.82 18.797 11.742 1 98.38 81 ARG B O 1
ATOM 1941 N N . GLU B 1 82 ? 0.251 18.047 11.172 1 98.56 82 GLU B N 1
ATOM 1942 C CA . GLU B 1 82 ? -0.068 16.719 11.695 1 98.56 82 GLU B CA 1
ATOM 1943 C C . GLU B 1 82 ? -0.214 16.734 13.211 1 98.56 82 GLU B C 1
ATOM 1945 O O . GLU B 1 82 ? 0.671 17.219 13.922 1 98.56 82 GLU B O 1
ATOM 1950 N N . SER B 1 83 ? -1.314 16.281 13.656 1 98.5 83 SER B N 1
ATOM 1951 C CA . SER B 1 83 ? -1.534 16.203 15.094 1 98.5 83 SER B CA 1
ATOM 1952 C C . SER B 1 83 ? -1.335 14.789 15.609 1 98.5 83 SER B C 1
ATOM 1954 O O . SER B 1 83 ? -0.9 14.586 16.75 1 98.5 83 SER B O 1
ATOM 1956 N N . HIS B 1 84 ? -1.694 13.797 14.75 1 98.12 84 HIS B N 1
ATOM 1957 C CA . HIS B 1 84 ? -1.491 12.406 15.141 1 98.12 84 HIS B CA 1
ATOM 1958 C C . HIS B 1 84 ? -1.271 11.516 13.922 1 98.12 84 HIS B C 1
ATOM 1960 O O . HIS B 1 84 ? -1.969 11.656 12.914 1 98.12 84 HIS B O 1
ATOM 1966 N N . ILE B 1 85 ? -0.247 10.688 14 1 98.56 85 ILE B N 1
ATOM 1967 C CA . ILE B 1 85 ? -0.063 9.609 13.031 1 98.56 85 ILE B CA 1
ATOM 1968 C C . ILE B 1 85 ? -0.631 8.305 13.594 1 98.56 85 ILE B C 1
ATOM 1970 O O . ILE B 1 85 ? -0.086 7.742 14.547 1 98.56 85 ILE B O 1
ATOM 1974 N N . ASN B 1 86 ? -1.646 7.809 13 1 98.06 86 ASN B N 1
ATOM 1975 C CA . ASN B 1 86 ? -2.385 6.676 13.547 1 98.06 86 ASN B CA 1
ATOM 1976 C C . ASN B 1 86 ? -1.73 5.348 13.172 1 98.06 86 ASN B C 1
ATOM 1978 O O . ASN B 1 86 ? -1.643 4.441 14 1 98.06 86 ASN B O 1
ATOM 1982 N N . LYS B 1 87 ? -1.406 5.203 11.93 1 97.81 87 LYS B N 1
ATOM 1983 C CA . LYS B 1 87 ? -0.806 3.992 11.375 1 97.81 87 LYS B CA 1
ATOM 1984 C C . LYS B 1 87 ? 0.185 4.324 10.266 1 97.81 87 LYS B C 1
ATOM 1986 O O . LYS B 1 87 ? 0.048 5.344 9.594 1 97.81 87 LYS B O 1
ATOM 1991 N N . ALA B 1 88 ? 1.15 3.482 10.086 1 98.25 88 ALA B N 1
ATOM 1992 C CA . ALA B 1 88 ? 2.154 3.666 9.039 1 98.25 88 ALA B CA 1
ATOM 1993 C C . ALA B 1 88 ? 2.627 2.324 8.492 1 98.25 88 ALA B C 1
ATOM 1995 O O . ALA B 1 88 ? 2.869 1.385 9.258 1 98.25 88 ALA B O 1
ATOM 1996 N N . LEU B 1 89 ? 2.637 2.256 7.18 1 97.56 89 LEU B N 1
ATOM 1997 C CA . LEU B 1 89 ? 3.279 1.16 6.461 1 97.56 89 LEU B CA 1
ATOM 1998 C C . LEU B 1 89 ? 4.449 1.669 5.625 1 97.56 89 LEU B C 1
ATOM 2000 O O . LEU B 1 89 ? 4.434 2.809 5.156 1 97.56 89 LEU B O 1
ATOM 2004 N N . VAL B 1 90 ? 5.465 0.851 5.547 1 94.75 90 VAL B N 1
ATOM 2005 C CA . VAL B 1 90 ? 6.586 1.183 4.676 1 94.75 90 VAL B CA 1
ATOM 2006 C C . VAL B 1 90 ? 6.855 0.024 3.719 1 94.75 90 VAL B C 1
ATOM 2008 O O . VAL B 1 90 ? 6.797 -1.143 4.113 1 94.75 90 VAL B O 1
ATOM 2011 N N . GLN B 1 91 ? 7.043 0.362 2.512 1 93.38 91 GLN B N 1
ATOM 2012 C CA . GLN B 1 91 ? 7.402 -0.595 1.471 1 93.38 91 GLN B CA 1
ATOM 2013 C C . GLN B 1 91 ? 8.742 -0.24 0.839 1 93.38 91 GLN B C 1
ATOM 2015 O O . GLN B 1 91 ? 8.93 0.874 0.343 1 93.38 91 GLN B O 1
ATOM 2020 N N . VAL B 1 92 ? 9.586 -1.237 0.93 1 87.62 92 VAL B N 1
ATOM 2021 C CA . VAL B 1 92 ? 10.891 -1.055 0.3 1 87.62 92 VAL B CA 1
ATOM 2022 C C . VAL B 1 92 ? 10.797 -1.373 -1.19 1 87.62 92 VAL B C 1
ATOM 2024 O O . VAL B 1 92 ? 10.375 -2.467 -1.571 1 87.62 92 VAL B O 1
ATOM 2027 N N . ARG B 1 93 ? 11.039 -0.435 -1.976 1 77.12 93 ARG B N 1
ATOM 2028 C CA . ARG B 1 93 ? 10.977 -0.609 -3.424 1 77.12 93 ARG B CA 1
ATOM 2029 C C . ARG B 1 93 ? 12.383 -0.659 -4.027 1 77.12 93 ARG B C 1
ATOM 2031 O O . ARG B 1 93 ? 13.312 -0.057 -3.492 1 77.12 93 ARG B O 1
ATOM 2038 N N . ILE B 1 94 ? 12.656 -2.006 -4.77 1 61.47 94 ILE B N 1
ATOM 2039 C CA . ILE B 1 94 ? 13.969 -2.396 -5.273 1 61.47 94 ILE B CA 1
ATOM 2040 C C . ILE B 1 94 ? 14.82 -1.152 -5.5 1 61.47 94 ILE B C 1
ATOM 2042 O O . ILE B 1 94 ? 15.906 -1.023 -4.926 1 61.47 94 ILE B O 1
ATOM 2046 N N . VAL B 1 95 ? 15.023 -0.575 -6.695 1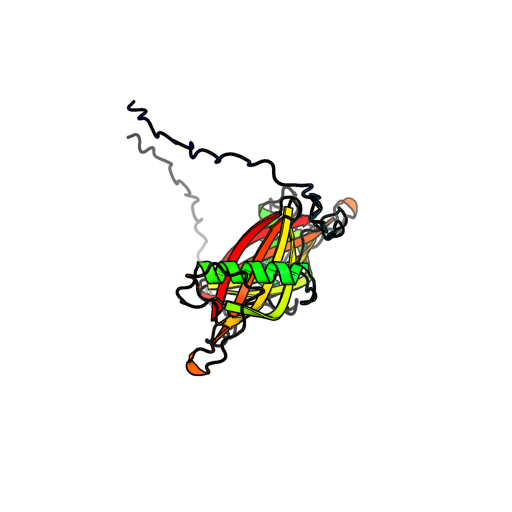 54.56 95 VAL B N 1
ATOM 2047 C CA . VAL B 1 95 ? 16.125 0.291 -7.09 1 54.56 95 VAL B CA 1
ATOM 2048 C C . VAL B 1 95 ? 15.922 1.688 -6.508 1 54.56 95 VAL B C 1
ATOM 2050 O O . VAL B 1 95 ? 16.797 2.551 -6.629 1 54.56 95 VAL B O 1
ATOM 2053 N N . ARG B 1 96 ? 14.859 1.922 -5.625 1 64.56 96 ARG B N 1
ATOM 2054 C CA . ARG B 1 96 ? 15.273 3.297 -5.363 1 64.56 96 ARG B CA 1
ATOM 2055 C C . ARG B 1 96 ? 14.273 4.004 -4.453 1 64.56 96 ARG B C 1
ATOM 2057 O O . ARG B 1 96 ? 14.117 5.227 -4.527 1 64.56 96 ARG B O 1
ATOM 2064 N N . GLY B 1 97 ? 13.758 3.24 -3.348 1 81.12 97 GLY B N 1
ATOM 2065 C CA . GLY B 1 97 ? 13.141 4.18 -2.426 1 81.12 97 GLY B CA 1
ATOM 2066 C C . GLY B 1 97 ? 12.148 3.525 -1.479 1 81.12 97 GLY B C 1
ATOM 2067 O O . GLY B 1 97 ? 12.102 2.297 -1.378 1 81.12 97 GLY B O 1
ATOM 2068 N N . LEU B 1 98 ? 11.828 4.246 -0.538 1 91.5 98 LEU B N 1
ATOM 2069 C CA . LEU B 1 98 ? 10.836 3.852 0.455 1 91.5 98 LEU B CA 1
ATOM 2070 C C . LEU B 1 98 ? 9.492 4.508 0.171 1 91.5 98 LEU B C 1
ATOM 2072 O O . LEU B 1 98 ? 9.422 5.715 -0.072 1 91.5 98 LEU B O 1
ATOM 2076 N N . LYS B 1 99 ? 8.508 3.693 0.078 1 93.12 99 LYS B N 1
ATOM 2077 C CA . LYS B 1 99 ? 7.148 4.215 0.028 1 93.12 99 LYS B CA 1
ATOM 2078 C C . LYS B 1 99 ? 6.473 4.113 1.393 1 93.12 99 LYS B C 1
ATOM 2080 O O . LYS B 1 99 ? 6.332 3.021 1.942 1 93.12 99 LYS B O 1
ATOM 2085 N N . TYR B 1 100 ? 6.066 5.23 1.887 1 95.88 100 TYR B N 1
ATOM 2086 C CA . TYR B 1 100 ? 5.324 5.281 3.141 1 95.88 100 TYR B CA 1
ATOM 2087 C C . TYR B 1 100 ? 3.828 5.434 2.885 1 95.88 100 TYR B C 1
ATOM 2089 O O . TYR B 1 100 ? 3.416 6.266 2.072 1 95.88 100 TYR B O 1
ATOM 2097 N N . MET B 1 101 ? 3.047 4.609 3.482 1 97 101 MET B N 1
ATOM 2098 C CA . MET B 1 101 ? 1.594 4.742 3.547 1 97 101 MET B CA 1
ATOM 2099 C C . MET B 1 101 ? 1.146 5.152 4.945 1 97 101 MET B C 1
ATOM 2101 O O . MET B 1 101 ? 1.385 4.43 5.918 1 97 101 MET B O 1
ATOM 2105 N N . LEU B 1 102 ? 0.465 6.328 5.016 1 98.19 102 LEU B N 1
ATOM 2106 C CA . LEU B 1 102 ? 0.292 6.922 6.336 1 98.19 102 LEU B CA 1
ATOM 2107 C C . LEU B 1 102 ? -1.169 7.281 6.582 1 98.19 102 LEU B C 1
ATOM 2109 O O . LEU B 1 102 ? -1.827 7.859 5.715 1 98.19 102 LEU B O 1
ATOM 2113 N N . ASP B 1 103 ? -1.711 6.902 7.703 1 97.81 103 ASP B N 1
ATOM 2114 C CA . ASP B 1 103 ? -2.961 7.395 8.266 1 97.81 103 ASP B CA 1
ATOM 2115 C C . ASP B 1 103 ? -2.701 8.5 9.289 1 97.81 103 ASP B C 1
ATOM 2117 O O . ASP B 1 103 ? -2.182 8.242 10.375 1 97.81 103 ASP B O 1
ATOM 2121 N N . VAL B 1 104 ? -3.197 9.727 8.93 1 98.31 104 VAL B N 1
ATOM 2122 C CA . VAL B 1 104 ? -2.74 10.875 9.703 1 98.31 104 VAL B CA 1
ATOM 2123 C C . VAL B 1 104 ? -3.924 11.781 10.031 1 98.31 104 VAL B C 1
ATOM 2125 O O . VAL B 1 104 ? -4.754 12.07 9.156 1 98.31 104 VAL B O 1
ATOM 2128 N N . ASP B 1 105 ? -3.949 12.211 11.242 1 98.38 105 ASP B N 1
ATOM 2129 C CA . ASP B 1 105 ? -4.809 13.336 11.602 1 98.38 105 ASP B CA 1
ATOM 2130 C C . ASP B 1 105 ? -4.074 14.664 11.438 1 98.38 105 ASP B C 1
ATOM 2132 O O . ASP B 1 105 ? -2.967 14.836 11.953 1 98.38 105 ASP B O 1
ATOM 2136 N N . ILE B 1 106 ? -4.754 15.539 10.703 1 98.5 106 ILE B N 1
ATOM 2137 C CA . ILE B 1 106 ? -4.172 16.875 10.609 1 98.5 106 ILE B CA 1
ATOM 2138 C C . ILE B 1 106 ? -5.145 17.891 11.188 1 98.5 106 ILE B C 1
ATOM 2140 O O . ILE B 1 106 ? -6.363 17.719 11.109 1 98.5 106 ILE B O 1
ATOM 2144 N N . THR B 1 107 ? -4.559 18.938 11.719 1 98.69 107 THR B N 1
ATOM 2145 C CA . THR B 1 107 ? -5.371 19.922 12.422 1 98.69 107 THR B CA 1
ATOM 2146 C C . THR B 1 107 ? -5.008 21.328 11.969 1 98.69 107 THR B C 1
ATOM 2148 O O . THR B 1 107 ? -3.832 21.641 11.766 1 98.69 107 THR B O 1
ATOM 2151 N N . ARG B 1 108 ? -6.012 22.125 11.922 1 98.19 108 ARG B N 1
ATOM 2152 C CA . ARG B 1 108 ? -5.836 23.5 11.453 1 98.19 108 ARG B CA 1
ATOM 2153 C C . ARG B 1 108 ? -5.008 24.312 12.438 1 98.19 108 ARG B C 1
ATOM 2155 O O . ARG B 1 108 ? -5.195 24.219 13.648 1 98.19 108 ARG B O 1
ATOM 2162 N N . THR B 1 109 ? -4.156 25.156 11.961 1 97.94 109 THR B N 1
ATOM 2163 C CA . THR B 1 109 ? -3.305 25.984 12.805 1 97.94 109 THR B CA 1
ATOM 2164 C C . THR B 1 109 ? -3.711 27.453 12.688 1 97.94 109 THR B C 1
ATOM 2166 O O . THR B 1 109 ? -4.617 27.797 11.93 1 97.94 109 THR B O 1
ATOM 2169 N N . VAL B 1 110 ? -3.025 28.25 13.477 1 96.5 110 VAL B N 1
ATOM 2170 C CA . VAL B 1 110 ? -3.283 29.688 13.461 1 96.5 110 VAL B CA 1
ATOM 2171 C C . VAL B 1 110 ? -2.5 30.328 12.32 1 96.5 110 VAL B C 1
ATOM 2173 O O . VAL B 1 110 ? -2.736 31.5 11.977 1 96.5 110 VAL B O 1
ATOM 2176 N N . CYS B 1 111 ? -1.533 29.531 11.734 1 96.5 111 CYS B N 1
ATOM 2177 C CA . CYS B 1 111 ? -0.761 30.047 10.602 1 96.5 111 CYS B CA 1
ATOM 2178 C C . CYS B 1 111 ? -1.589 30.031 9.328 1 96.5 111 CYS B C 1
ATOM 2180 O O . CYS B 1 111 ? -2.455 29.172 9.148 1 96.5 111 CYS B O 1
ATOM 2182 N N . ASN B 1 112 ? -1.277 31.062 8.469 1 95.12 112 ASN B N 1
ATOM 2183 C CA . ASN B 1 112 ? -2.01 31.141 7.211 1 95.12 112 ASN B CA 1
ATOM 2184 C C . ASN B 1 112 ? -1.065 31.125 6.012 1 95.12 112 ASN B C 1
ATOM 2186 O O . ASN B 1 112 ? 0.152 31.219 6.176 1 95.12 112 ASN B O 1
ATOM 2190 N N . LYS B 1 113 ? -1.609 30.938 4.816 1 92.25 113 LYS B N 1
ATOM 2191 C CA . LYS B 1 113 ? -0.827 30.719 3.605 1 92.25 113 LYS B CA 1
ATOM 2192 C C . LYS B 1 113 ? -0.164 32 3.129 1 92.25 113 LYS B C 1
ATOM 2194 O O . LYS B 1 113 ? 0.737 31.969 2.289 1 92.25 113 LYS B O 1
ATOM 2199 N N . ARG B 1 114 ? -0.516 33.125 3.635 1 90.81 114 ARG B N 1
ATOM 2200 C CA . ARG B 1 114 ? 0.087 34.406 3.252 1 90.81 114 ARG B CA 1
ATOM 2201 C C . ARG B 1 114 ? 1.449 34.594 3.912 1 90.81 114 ARG B C 1
ATOM 2203 O O . ARG B 1 114 ? 2.326 35.25 3.365 1 90.81 114 ARG B O 1
ATOM 2210 N N . ASN B 1 115 ? 1.577 34 5.098 1 78.19 115 ASN B N 1
ATOM 2211 C CA . ASN B 1 115 ? 2.846 34.031 5.816 1 78.19 115 ASN B CA 1
ATOM 2212 C C . ASN B 1 115 ? 3.604 32.719 5.684 1 78.19 115 ASN B C 1
ATOM 2214 O O . ASN B 1 115 ? 3.006 31.641 5.754 1 78.19 115 ASN B O 1
ATOM 2218 N N . GLN B 1 116 ? 4.559 32.531 4.797 1 67.94 116 GLN B N 1
ATOM 2219 C CA . GLN B 1 116 ? 5.293 31.281 4.617 1 67.94 116 GLN B CA 1
ATOM 2220 C C . GLN B 1 116 ? 5.848 30.781 5.945 1 67.94 116 GLN B C 1
ATOM 2222 O O . GLN B 1 116 ? 6.863 31.281 6.434 1 67.94 116 GLN B O 1
ATOM 2227 N N . SER B 1 117 ? 5.008 29.875 6.566 1 74.38 117 SER B N 1
ATOM 2228 C CA . SER B 1 117 ? 5.402 29.469 7.914 1 74.38 117 SER B CA 1
ATOM 2229 C C . SER B 1 117 ? 5.93 28.031 7.922 1 74.38 117 SER B C 1
ATOM 2231 O O . SER B 1 117 ? 5.496 27.203 7.117 1 74.38 117 SER B O 1
ATOM 2233 N N . ASN B 1 118 ? 7.066 27.984 8.594 1 89.5 118 ASN B N 1
ATOM 2234 C CA . ASN B 1 118 ? 7.488 26.672 9.062 1 89.5 118 ASN B CA 1
ATOM 2235 C C . ASN B 1 118 ? 6.445 26.047 9.984 1 89.5 118 ASN B C 1
ATOM 2237 O O . ASN B 1 118 ? 6.156 26.594 11.055 1 89.5 118 ASN B O 1
ATOM 2241 N N . LEU B 1 119 ? 5.969 24.938 9.578 1 95.31 119 LEU B N 1
ATOM 2242 C CA . LEU B 1 119 ? 4.867 24.297 10.305 1 95.31 119 LEU B CA 1
ATOM 2243 C C . LEU B 1 119 ? 5.258 24.016 11.742 1 95.31 119 LEU B C 1
ATOM 2245 O O . LEU B 1 119 ? 4.395 23.875 12.609 1 95.31 119 LEU B O 1
ATOM 2249 N N . ASP B 1 120 ? 6.559 23.969 12.023 1 93 120 ASP B N 1
ATOM 2250 C CA . ASP B 1 120 ? 7.027 23.641 13.367 1 93 120 ASP B CA 1
ATOM 2251 C C . ASP B 1 120 ? 6.648 24.719 14.367 1 93 120 ASP B C 1
ATOM 2253 O O . ASP B 1 120 ? 6.578 24.469 15.57 1 93 120 ASP B O 1
ATOM 2257 N N . HIS B 1 121 ? 6.379 25.875 13.875 1 92.94 121 HIS B N 1
ATOM 2258 C CA . HIS B 1 121 ? 6.105 27 14.766 1 92.94 121 HIS B CA 1
ATOM 2259 C C . HIS B 1 121 ? 4.637 27.391 14.711 1 92.94 121 HIS B C 1
ATOM 2261 O O . HIS B 1 121 ? 4.262 28.469 15.203 1 92.94 121 HIS B O 1
ATOM 2267 N N . CYS B 1 122 ? 3.902 26.531 14.133 1 96.25 122 CYS B N 1
ATOM 2268 C CA . CYS B 1 122 ? 2.484 26.859 14.008 1 96.25 122 CYS B CA 1
ATOM 2269 C C . CYS B 1 122 ? 1.671 26.156 15.094 1 96.25 122 CYS B C 1
ATOM 2271 O O . CYS B 1 122 ? 1.587 24.922 15.109 1 96.25 122 CYS B O 1
ATOM 2273 N N . ASP B 1 123 ? 1.016 27 15.938 1 96.31 123 ASP B N 1
ATOM 2274 C CA . ASP B 1 123 ? 0.143 26.438 16.953 1 96.31 123 ASP B CA 1
ATOM 2275 C C . ASP B 1 123 ? -1.223 26.078 16.375 1 96.31 123 ASP B C 1
ATOM 2277 O O . ASP B 1 123 ? -1.67 26.688 15.406 1 96.31 123 ASP B O 1
ATOM 2281 N N . PHE B 1 124 ? -1.871 25.109 17 1 97.81 124 PHE B N 1
ATOM 2282 C CA . PHE B 1 124 ? -3.219 24.734 16.578 1 97.81 124 PHE B CA 1
ATOM 2283 C C . PHE B 1 124 ? -4.211 25.844 16.922 1 97.81 124 PHE B C 1
ATOM 2285 O O . PHE B 1 124 ? -3.992 26.625 17.844 1 97.81 124 PHE B O 1
ATOM 2292 N N . GLN B 1 125 ? -5.293 25.922 16.156 1 97 125 GLN B N 1
ATOM 2293 C CA . GLN B 1 125 ? -6.344 26.922 16.344 1 97 125 GLN B CA 1
ATOM 2294 C C . GLN B 1 125 ? -6.961 26.797 17.734 1 97 125 GLN B C 1
ATOM 2296 O O . GLN B 1 125 ? -7.27 25.703 18.203 1 97 125 GLN B O 1
ATOM 2301 N N . ARG B 1 126 ? -7.16 27.875 18.406 1 94.38 126 ARG B N 1
ATOM 2302 C CA . ARG B 1 126 ? -7.75 27.906 19.734 1 94.38 126 ARG B CA 1
ATOM 2303 C C . ARG B 1 126 ? -9.211 28.328 19.672 1 94.38 126 ARG B C 1
ATOM 2305 O O . ARG B 1 126 ? -10.016 27.906 20.516 1 94.38 126 ARG B O 1
ATOM 2312 N N . LYS B 1 127 ? -9.508 29.203 18.688 1 95.94 127 LYS B N 1
ATOM 2313 C CA . LYS B 1 127 ? -10.898 29.609 18.516 1 95.94 127 LYS B CA 1
ATOM 2314 C C . LYS B 1 127 ? -11.766 28.438 18.078 1 95.94 127 LYS B C 1
ATOM 2316 O O . LYS B 1 127 ? -11.586 27.906 16.984 1 95.94 127 LYS B O 1
ATOM 2321 N N . LYS B 1 128 ? -12.703 28.062 18.812 1 95.81 128 LYS B N 1
ATOM 2322 C CA . LYS B 1 128 ? -13.547 26.891 18.625 1 95.81 128 LYS B CA 1
ATOM 2323 C C . LYS B 1 128 ? -14.141 26.859 17.219 1 95.81 128 LYS B C 1
ATOM 2325 O O . LYS B 1 128 ? -14.148 25.828 16.547 1 95.81 128 LYS B O 1
ATOM 2330 N N . LYS B 1 129 ? -14.602 28.031 16.719 1 96.88 129 LYS B N 1
ATOM 2331 C CA . LYS B 1 129 ? -15.281 28.125 15.422 1 96.88 129 LYS B CA 1
ATOM 2332 C C . LYS B 1 129 ? -14.32 27.828 14.273 1 96.88 129 LYS B C 1
ATOM 2334 O O . LYS B 1 129 ? -14.75 27.516 13.164 1 96.88 129 LYS B O 1
ATOM 2339 N N . LEU B 1 130 ? -13.047 27.984 14.508 1 97.56 130 LEU B N 1
ATOM 2340 C CA . LEU B 1 130 ? -12.062 27.812 13.445 1 97.56 130 LEU B CA 1
ATOM 2341 C C . LEU B 1 130 ? -11.344 26.484 13.578 1 97.56 130 LEU B C 1
ATOM 2343 O O . LEU B 1 130 ? -10.508 26.141 12.742 1 97.56 130 LEU B O 1
ATOM 2347 N N . GLN B 1 131 ? -11.664 25.734 14.656 1 98.06 131 GLN B N 1
ATOM 2348 C CA . GLN B 1 131 ? -11.031 24.438 14.828 1 98.06 131 GLN B CA 1
ATOM 2349 C C . GLN B 1 131 ? -11.555 23.438 13.797 1 98.06 131 GLN B C 1
ATOM 2351 O O . GLN B 1 131 ? -12.75 23.406 13.508 1 98.06 131 GLN B O 1
ATOM 2356 N N . GLN B 1 132 ? -10.617 22.641 13.227 1 98.12 132 GLN B N 1
ATOM 2357 C CA . GLN B 1 132 ? -10.969 21.578 12.281 1 98.12 132 GLN B CA 1
ATOM 2358 C C . GLN B 1 132 ? -9.891 20.5 12.242 1 98.12 132 GLN B C 1
ATOM 2360 O O . GLN B 1 132 ? -8.695 20.812 12.227 1 98.12 132 GLN B O 1
ATOM 2365 N N . MET B 1 133 ? -10.328 19.297 12.336 1 98.12 133 MET B N 1
ATOM 2366 C CA . MET B 1 133 ? -9.453 18.141 12.164 1 98.12 133 MET B CA 1
ATOM 2367 C C . MET B 1 133 ? -9.875 17.312 10.953 1 98.12 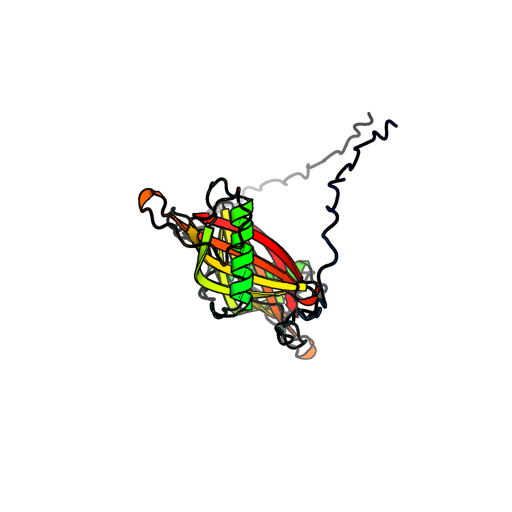133 MET B C 1
ATOM 2369 O O . MET B 1 133 ? -11.062 17.094 10.727 1 98.12 133 MET B O 1
ATOM 2373 N N . LEU B 1 134 ? -8.883 16.953 10.219 1 97.62 134 LEU B N 1
ATOM 2374 C CA . LEU B 1 134 ? -9.125 16.078 9.07 1 97.62 134 LEU B CA 1
ATOM 2375 C C . LEU B 1 134 ? -8.375 14.758 9.219 1 97.62 134 LEU B C 1
ATOM 2377 O O . LEU B 1 134 ? -7.273 14.727 9.773 1 97.62 134 LEU B O 1
ATOM 2381 N N . LYS B 1 135 ? -8.969 13.641 8.75 1 96.75 135 LYS B N 1
ATOM 2382 C CA . LYS B 1 135 ? -8.297 12.352 8.602 1 96.75 135 LYS B CA 1
ATOM 2383 C C . LYS B 1 135 ? -7.777 12.164 7.176 1 96.75 135 LYS B C 1
ATOM 2385 O O . LYS B 1 135 ? -8.531 12.297 6.211 1 96.75 135 LYS B O 1
ATOM 2390 N N . CYS B 1 136 ? -6.52 11.891 7.145 1 96.56 136 CYS B N 1
ATOM 2391 C CA . CYS B 1 136 ? -5.898 11.891 5.824 1 96.56 136 CYS B CA 1
ATOM 2392 C C . CYS B 1 136 ? -5.145 10.594 5.574 1 96.56 136 CYS B C 1
ATOM 2394 O O . CYS B 1 136 ? -4.59 10.008 6.504 1 96.56 136 CYS B O 1
ATOM 2396 N N . TYR B 1 137 ? -5.145 10.133 4.348 1 96.06 137 TYR B N 1
ATOM 2397 C CA . TYR B 1 137 ? -4.262 9.094 3.836 1 96.06 137 TYR B CA 1
ATOM 2398 C C . TYR B 1 137 ? -3.221 9.68 2.889 1 96.06 137 TYR B C 1
ATOM 2400 O O . TYR B 1 137 ? -3.568 10.336 1.905 1 96.06 137 TYR B O 1
ATOM 2408 N N . PHE B 1 138 ? -1.95 9.492 3.221 1 97.19 138 PHE B N 1
ATOM 2409 C CA . PHE B 1 138 ? -0.852 9.938 2.373 1 97.19 138 PHE B CA 1
ATOM 2410 C C . PHE B 1 138 ? -0.038 8.75 1.868 1 97.19 138 PHE B C 1
ATOM 2412 O O . PHE B 1 138 ? 0.218 7.805 2.613 1 97.19 138 PHE B O 1
ATOM 2419 N N . GLU B 1 139 ? 0.359 8.766 0.667 1 95.56 139 GLU B N 1
ATOM 2420 C CA . GLU B 1 139 ? 1.487 7.977 0.18 1 95.56 139 GLU B CA 1
ATOM 2421 C C . GLU B 1 139 ? 2.682 8.867 -0.149 1 95.56 139 GLU B C 1
ATOM 2423 O O . GLU B 1 139 ? 2.549 9.844 -0.891 1 95.56 139 GLU B O 1
ATOM 2428 N N . VAL B 1 140 ? 3.77 8.492 0.425 1 95.69 140 VAL B N 1
ATOM 2429 C CA . VAL B 1 140 ? 4.969 9.312 0.278 1 95.69 140 VAL B CA 1
ATOM 2430 C C . VAL B 1 140 ? 6.137 8.438 -0.183 1 95.69 140 VAL B C 1
ATOM 2432 O O . VAL B 1 140 ? 6.457 7.434 0.455 1 95.69 140 VAL B O 1
ATOM 2435 N N . TRP B 1 141 ? 6.734 8.883 -1.255 1 92.19 141 TRP B N 1
ATOM 2436 C CA . TRP B 1 141 ? 7.902 8.195 -1.796 1 92.19 141 TRP B CA 1
ATOM 2437 C C . TRP B 1 141 ? 9.18 8.984 -1.512 1 92.19 141 TRP B C 1
ATOM 2439 O O . TRP B 1 141 ? 9.281 10.164 -1.863 1 92.19 141 TRP B O 1
ATOM 2449 N N . ILE B 1 142 ? 10.055 8.281 -0.899 1 91.31 142 ILE B N 1
ATOM 2450 C CA . ILE B 1 142 ? 11.305 8.938 -0.551 1 91.31 142 ILE B CA 1
ATOM 2451 C C . ILE B 1 142 ? 12.484 8.117 -1.088 1 91.31 142 ILE B C 1
ATOM 2453 O O . ILE B 1 142 ? 12.57 6.914 -0.845 1 91.31 142 ILE B O 1
ATOM 2457 N N . VAL B 1 143 ? 13.242 8.805 -1.826 1 86.69 143 VAL B N 1
ATOM 2458 C CA . VAL B 1 143 ? 14.508 8.211 -2.242 1 86.69 143 VAL B CA 1
ATOM 2459 C C . VAL B 1 143 ? 15.648 8.773 -1.396 1 86.69 143 VAL B C 1
ATOM 2461 O O . VAL B 1 143 ? 16.062 9.922 -1.583 1 86.69 143 VAL B O 1
ATOM 2464 N N . PRO B 1 144 ? 16.125 7.977 -0.55 1 76.88 144 PRO B N 1
ATOM 2465 C CA . PRO B 1 144 ? 16.938 8.492 0.542 1 76.88 144 PRO B CA 1
ATOM 2466 C C . PRO B 1 144 ? 18.266 9.078 0.054 1 76.88 144 PRO B C 1
ATOM 2468 O O . PRO B 1 144 ? 18.719 10.102 0.568 1 76.88 144 PRO B O 1
ATOM 2471 N N . TRP B 1 145 ? 18.844 8.586 -1 1 78 145 TRP B N 1
ATOM 2472 C CA . TRP B 1 145 ? 20.188 9.023 -1.353 1 78 145 TRP B CA 1
ATOM 2473 C C . TRP B 1 145 ? 20.156 10.273 -2.215 1 78 145 TRP B C 1
ATOM 2475 O O . TRP B 1 145 ? 21.156 10.984 -2.34 1 78 145 TRP B O 1
ATOM 2485 N N . VAL B 1 146 ? 19.062 10.578 -2.818 1 76.94 146 VAL B N 1
ATOM 2486 C CA . VAL B 1 146 ? 18.984 11.773 -3.65 1 76.94 146 VAL B CA 1
ATOM 2487 C C . VAL B 1 146 ? 18.047 12.797 -3 1 76.94 146 VAL B C 1
ATOM 2489 O O . VAL B 1 146 ? 17.906 13.914 -3.494 1 76.94 146 VAL B O 1
ATOM 2492 N N . GLN B 1 147 ? 17.516 12.477 -1.875 1 77 147 GLN B N 1
ATOM 2493 C CA . GLN B 1 147 ? 16.578 13.328 -1.156 1 77 147 GLN B CA 1
ATOM 2494 C C . GLN B 1 147 ? 15.391 13.711 -2.041 1 77 147 GLN B C 1
ATOM 2496 O O . GLN B 1 147 ? 14.953 14.867 -2.037 1 77 147 GLN B O 1
ATOM 2501 N N . ARG B 1 148 ? 15.078 12.945 -2.98 1 88.44 148 ARG B N 1
ATOM 2502 C CA . ARG B 1 148 ? 13.883 13.141 -3.795 1 88.44 148 ARG B CA 1
ATOM 2503 C C . ARG B 1 148 ? 12.648 12.594 -3.088 1 88.44 148 ARG B C 1
ATOM 2505 O O . ARG B 1 148 ? 12.688 11.508 -2.502 1 88.44 148 ARG B O 1
ATOM 2512 N N . VAL B 1 149 ? 11.656 13.547 -3.074 1 92.62 149 VAL B N 1
ATOM 2513 C CA . VAL B 1 149 ? 10.414 13.18 -2.406 1 92.62 149 VAL B CA 1
ATOM 2514 C C . VAL B 1 149 ? 9.234 13.391 -3.354 1 92.62 149 VAL B C 1
ATOM 2516 O O . VAL B 1 149 ? 9.188 14.383 -4.082 1 92.62 149 VAL B O 1
ATOM 2519 N N . HIS B 1 150 ? 8.383 12.422 -3.441 1 94.38 150 HIS B N 1
ATOM 2520 C CA . HIS B 1 150 ? 7.152 12.508 -4.219 1 94.38 150 HIS B CA 1
ATOM 2521 C C . HIS B 1 150 ? 5.953 12.062 -3.391 1 94.38 150 HIS B C 1
ATOM 2523 O O . HIS B 1 150 ? 6.016 11.039 -2.699 1 94.38 150 HIS B O 1
ATOM 2529 N N . VAL B 1 151 ? 4.895 12.906 -3.373 1 96.19 151 VAL B N 1
ATOM 2530 C CA . VAL B 1 151 ? 3.672 12.586 -2.646 1 96.19 151 VAL B CA 1
ATOM 2531 C C . VAL B 1 151 ? 2.514 12.422 -3.627 1 96.19 151 VAL B C 1
ATOM 2533 O O . VAL B 1 151 ? 1.71 13.336 -3.805 1 96.19 151 VAL B O 1
ATOM 2536 N N . PRO B 1 152 ? 2.309 11.242 -4.109 1 93.81 152 PRO B N 1
ATOM 2537 C CA . PRO B 1 152 ? 1.324 11.047 -5.176 1 93.81 152 PRO B CA 1
ATOM 2538 C C . PRO B 1 152 ? -0.109 10.984 -4.652 1 93.81 152 PRO B C 1
ATOM 2540 O O . PRO B 1 152 ? -1.059 11.18 -5.414 1 93.81 152 PRO B O 1
ATOM 2543 N N . VAL B 1 153 ? -0.321 10.695 -3.389 1 93.06 153 VAL B N 1
ATOM 2544 C CA . VAL B 1 153 ? -1.684 10.508 -2.9 1 93.06 153 VAL B CA 1
ATOM 2545 C C . VAL B 1 153 ? -1.919 11.383 -1.675 1 93.06 153 VAL B C 1
ATOM 2547 O O . VAL B 1 153 ? -1.162 11.32 -0.703 1 93.06 153 VAL B O 1
ATOM 2550 N N . VAL B 1 154 ? -2.875 12.164 -1.767 1 95.56 154 VAL B N 1
ATOM 2551 C CA . VAL B 1 154 ? -3.404 12.969 -0.669 1 95.56 154 VAL B CA 1
ATOM 2552 C C . VAL B 1 154 ? -4.926 12.867 -0.641 1 95.56 154 VAL B C 1
ATOM 2554 O O . VAL B 1 154 ? -5.609 13.453 -1.486 1 95.56 154 VAL B O 1
ATOM 2557 N N . LEU B 1 155 ? -5.379 12.094 0.305 1 93 155 LEU B N 1
ATOM 2558 C CA . LEU B 1 155 ? -6.816 11.93 0.462 1 93 155 LEU B CA 1
ATOM 2559 C C . LEU B 1 155 ? -7.258 12.289 1.877 1 93 155 LEU B C 1
ATOM 2561 O O . LEU B 1 155 ? -6.848 11.641 2.844 1 93 155 LEU B O 1
ATOM 2565 N N . CYS B 1 156 ? -8.07 13.336 1.924 1 94.31 156 CYS B N 1
ATOM 2566 C CA . CYS B 1 156 ? -8.492 13.812 3.236 1 94.31 156 CYS B CA 1
ATOM 2567 C C . CYS B 1 156 ? -10.008 13.953 3.305 1 94.31 156 CYS B C 1
ATOM 2569 O O . CYS B 1 156 ? -10.656 14.211 2.291 1 94.31 156 CYS B O 1
ATOM 2571 N N . HIS B 1 157 ? -10.562 13.75 4.531 1 90.69 157 HIS B N 1
ATOM 2572 C CA . HIS B 1 157 ? -12 13.93 4.738 1 90.69 157 HIS B CA 1
ATOM 2573 C C . HIS B 1 157 ? -12.289 14.398 6.16 1 90.69 157 HIS B C 1
ATOM 2575 O O . HIS B 1 157 ? -11.461 14.234 7.055 1 90.69 157 HIS B O 1
#

Organism: Crocodylus porosus (NCBI:txid8502)